Protein AF-A0A1V5R1G6-F1 (afdb_monomer_lite)

Foldseek 3Di:
DDDPDDVVCVLVVVLVVLPPPDVVLLVQLLDLPRDLVSLVVVLVNLQVLLVVVVCVLPPVDDLVSLVVNLVVLVVLLVVLVVCVV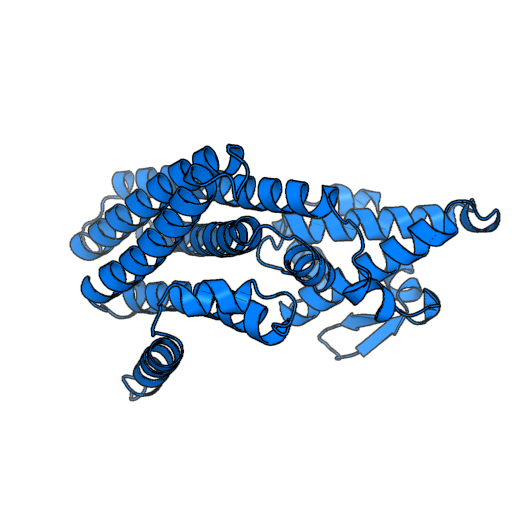VVNDDPVVPVLSVLLVVLSVLLSVLSVCCSVCVVPDDLVNLVVSLVVLVVSLVSLLVLLVVLLVVLCVVPVFFPVRLVVQDQDLQPQWAFAVVVTDTDGVLVVCVVDDLVVLLPDDLVRNQVVCVVVRQNDLVSLLSLLQSLSSNLVNCVVCVPPPVCPDPSNVRSNSSSVSSNVSSCNNPVVRDHPSSSSSQSVDNRSSSSSSNSSSSSSSSSSVVSSVSSVVSVPD

pLDDT: mean 72.13, std 18.94, range [22.77, 96.19]

Sequence (313 aa):
MKANCFVILIAVSMGGLVLNGDNTQYEEIANPKTTPNNVYQVLEGLKIRAFAVDSFLKNKIAPKELDIWTSFISNANKYVTEMIKSGKAPQNYLQMITQLDTILNFIKQTTTTLFNEKENMSSDTADSLIVQAQKYLIEARTINQTTLKTINSQNPYPESWTKQVPESFETITIKLDSPPVQKPYAEFFETLNVNEIKSLKPQEFRTFLTNKNITNKYTITHLLNSLEQLNYRFDQVKDNLWFKTPHFQNQFKLAQTLIEKIKESYPEALSQLQLAQFLATTDKVSIIMFGESSTYADVLAKIIRDLWSIIGI

Radius of gyration: 21.39 Å; chains: 1; bounding box: 60×48×54 Å

Structure (mmCIF, N/CA/C/O backbone):
data_AF-A0A1V5R1G6-F1
#
_entry.id   AF-A0A1V5R1G6-F1
#
loop_
_atom_site.group_PDB
_atom_site.id
_atom_site.type_symbol
_atom_site.label_atom_id
_atom_site.label_alt_id
_atom_site.label_comp_id
_atom_site.label_asym_id
_atom_site.label_entity_id
_atom_site.label_seq_id
_atom_site.pdbx_PDB_ins_code
_atom_site.Cartn_x
_atom_site.Cartn_y
_atom_site.Cartn_z
_atom_site.occupancy
_atom_site.B_iso_or_equiv
_atom_site.auth_seq_id
_atom_site.auth_comp_id
_atom_site.auth_asym_id
_atom_site.auth_atom_id
_atom_site.pdbx_PDB_model_num
ATOM 1 N N . MET A 1 1 ? -33.862 17.375 5.863 1.00 25.98 1 MET A N 1
ATOM 2 C CA . MET A 1 1 ? -32.848 16.898 4.897 1.00 25.98 1 MET A CA 1
ATOM 3 C C . MET A 1 1 ? -32.969 15.387 4.763 1.00 25.98 1 MET A C 1
ATOM 5 O O . MET A 1 1 ? -32.815 14.686 5.752 1.00 25.98 1 MET A O 1
ATOM 9 N N . LYS A 1 2 ? -33.358 14.905 3.577 1.00 25.28 2 LYS A N 1
ATOM 10 C CA . LYS A 1 2 ? -33.580 13.487 3.260 1.00 25.28 2 LYS A CA 1
ATOM 11 C C . LYS A 1 2 ? -32.355 12.946 2.517 1.00 25.28 2 LYS A C 1
ATOM 13 O O . LYS A 1 2 ? -32.198 13.241 1.340 1.00 25.28 2 LYS A O 1
ATOM 18 N N . ALA A 1 3 ? -31.523 12.170 3.205 1.00 27.25 3 ALA A N 1
ATOM 19 C CA . ALA A 1 3 ? -30.488 11.319 2.610 1.00 27.25 3 ALA A CA 1
ATOM 20 C C . ALA A 1 3 ? -30.104 10.186 3.587 1.00 27.25 3 ALA A C 1
ATOM 22 O O . ALA A 1 3 ? -28.942 10.044 3.919 1.00 27.25 3 ALA A O 1
ATOM 23 N N . ASN A 1 4 ? -31.072 9.430 4.131 1.00 28.56 4 ASN A N 1
ATOM 24 C CA . ASN A 1 4 ? -30.834 8.692 5.390 1.00 28.56 4 ASN A CA 1
ATOM 25 C C . ASN A 1 4 ? -31.229 7.206 5.446 1.00 28.56 4 ASN A C 1
ATOM 27 O O . ASN A 1 4 ? -31.348 6.668 6.534 1.00 28.56 4 ASN A O 1
ATOM 31 N N . CYS A 1 5 ? -31.383 6.492 4.332 1.00 26.78 5 CYS A N 1
ATOM 32 C CA . CYS A 1 5 ? -31.525 5.023 4.416 1.00 26.78 5 CYS A CA 1
ATOM 33 C C . CYS A 1 5 ? -31.025 4.303 3.164 1.00 26.78 5 CYS A C 1
ATOM 35 O O . CYS A 1 5 ? -30.408 3.255 3.271 1.00 26.78 5 CYS A O 1
ATOM 37 N N . PHE A 1 6 ? -31.210 4.887 1.979 1.00 22.77 6 PHE A N 1
ATOM 38 C CA . PHE A 1 6 ? -31.015 4.174 0.713 1.00 22.77 6 PHE A CA 1
ATOM 39 C C . PHE A 1 6 ? -29.542 3.862 0.367 1.00 22.77 6 PHE A C 1
ATOM 41 O O . PHE A 1 6 ? -29.250 2.777 -0.116 1.00 22.77 6 PHE A O 1
ATOM 48 N N . VAL A 1 7 ? -28.591 4.757 0.670 1.00 26.59 7 VAL A N 1
ATOM 49 C CA . VAL A 1 7 ? -27.152 4.541 0.384 1.00 26.59 7 VAL A CA 1
ATOM 50 C C . VAL A 1 7 ? -26.497 3.598 1.405 1.00 26.59 7 VAL A C 1
ATOM 52 O O . VAL A 1 7 ? -25.661 2.778 1.035 1.00 26.59 7 VAL A O 1
ATOM 55 N N . ILE A 1 8 ? -26.933 3.646 2.669 1.00 27.16 8 ILE A N 1
ATOM 56 C CA . ILE A 1 8 ? -26.496 2.718 3.727 1.00 27.16 8 ILE A CA 1
ATOM 57 C C . ILE A 1 8 ? -27.080 1.325 3.469 1.00 27.16 8 ILE A C 1
ATOM 59 O O . ILE A 1 8 ? -26.352 0.344 3.543 1.00 27.16 8 ILE A O 1
ATOM 63 N N . LEU A 1 9 ? -28.352 1.231 3.064 1.00 24.83 9 LEU A N 1
ATOM 64 C CA . LEU A 1 9 ? -28.955 -0.032 2.643 1.00 24.83 9 LEU A CA 1
ATOM 65 C C . LEU A 1 9 ? -28.290 -0.593 1.385 1.00 24.83 9 LEU A C 1
ATOM 67 O O . LEU A 1 9 ? -28.102 -1.794 1.348 1.00 24.83 9 LEU A O 1
ATOM 71 N N . ILE A 1 10 ? -27.849 0.204 0.405 1.00 26.64 10 ILE A N 1
ATOM 72 C CA . ILE A 1 10 ? -27.092 -0.312 -0.755 1.00 26.64 10 ILE A CA 1
ATOM 73 C C . ILE A 1 10 ? -25.673 -0.751 -0.364 1.00 26.64 10 ILE A C 1
ATOM 75 O O . ILE A 1 10 ? -25.234 -1.795 -0.827 1.00 26.64 10 ILE A O 1
ATOM 79 N N . ALA A 1 11 ? -24.968 -0.048 0.528 1.00 27.91 11 ALA A N 1
ATOM 80 C CA . ALA A 1 11 ? -23.647 -0.471 1.011 1.00 27.91 11 ALA A CA 1
ATOM 81 C C . ALA A 1 11 ? -23.714 -1.723 1.913 1.00 27.91 11 ALA A C 1
ATOM 83 O O . ALA A 1 11 ? -22.859 -2.600 1.812 1.00 27.91 11 ALA A O 1
ATOM 84 N N . VAL A 1 12 ? -24.762 -1.852 2.736 1.00 30.16 12 VAL A N 1
ATOM 85 C CA . VAL A 1 12 ? -25.055 -3.043 3.555 1.00 30.16 12 VAL A CA 1
ATOM 86 C C . VAL A 1 12 ? -25.636 -4.179 2.708 1.00 30.16 12 VAL A C 1
ATOM 88 O O . VAL A 1 12 ? -25.365 -5.332 3.010 1.00 30.16 12 VAL A O 1
ATOM 91 N N . SER A 1 13 ? -26.357 -3.894 1.618 1.00 26.09 13 SER A N 1
ATOM 92 C CA . SER A 1 13 ? -26.894 -4.912 0.696 1.00 26.09 13 SER A CA 1
ATOM 93 C C . SER A 1 13 ? -25.873 -5.365 -0.346 1.00 26.09 13 SER A C 1
ATOM 95 O O . SER A 1 13 ? -25.903 -6.524 -0.719 1.00 26.09 13 SER A O 1
ATOM 97 N N . MET A 1 14 ? -24.940 -4.515 -0.793 1.00 29.08 14 MET A N 1
ATOM 98 C CA . MET A 1 14 ? -23.796 -4.914 -1.630 1.00 29.08 14 MET A CA 1
ATOM 99 C C . MET A 1 14 ? -22.683 -5.537 -0.793 1.00 29.08 14 MET A C 1
ATOM 101 O O . MET A 1 14 ? -22.062 -6.493 -1.238 1.00 29.08 14 MET A O 1
ATOM 105 N N . GLY A 1 15 ? -22.495 -5.072 0.447 1.00 31.95 15 GLY A N 1
ATOM 106 C CA . GLY A 1 15 ? -21.809 -5.836 1.480 1.00 31.95 15 GLY A CA 1
ATOM 107 C C . GLY A 1 15 ? -22.476 -7.202 1.614 1.00 31.95 15 GLY A C 1
ATOM 108 O O . GLY A 1 15 ? -21.834 -8.195 1.339 1.00 31.95 15 GLY A O 1
ATOM 109 N N . GLY A 1 16 ? -23.781 -7.248 1.892 1.00 28.66 16 GLY A N 1
ATOM 110 C CA . GLY A 1 16 ? -24.624 -8.444 2.034 1.00 28.66 16 GLY A CA 1
ATOM 111 C C . GLY A 1 16 ? -24.606 -9.416 0.846 1.00 28.66 16 GLY A C 1
ATOM 112 O O . GLY A 1 16 ? -24.558 -10.620 1.047 1.00 28.66 16 GLY A O 1
ATOM 113 N N . LEU A 1 17 ? -24.585 -8.911 -0.390 1.00 30.83 17 LEU A N 1
ATOM 114 C CA . LEU A 1 17 ? -24.528 -9.703 -1.628 1.00 30.83 17 LEU A CA 1
ATOM 115 C C . LEU A 1 17 ? -23.122 -10.238 -1.931 1.00 30.83 17 LEU A C 1
ATOM 117 O O . LEU A 1 17 ? -22.992 -11.239 -2.628 1.00 30.83 17 LEU A O 1
ATOM 121 N N . VAL A 1 18 ? -22.080 -9.611 -1.378 1.00 38.41 18 VAL A N 1
ATOM 122 C CA . VAL A 1 18 ? -20.707 -10.145 -1.350 1.00 38.41 18 VAL A CA 1
ATOM 123 C C . VAL A 1 18 ? -20.486 -11.005 -0.090 1.00 38.41 18 VAL A C 1
ATOM 125 O O . VAL A 1 18 ? -19.499 -11.720 0.002 1.00 38.41 18 VAL A O 1
ATOM 128 N N . LEU A 1 19 ? -21.422 -10.999 0.866 1.00 39.47 19 LEU A N 1
ATOM 129 C CA . LEU A 1 19 ? -21.363 -11.674 2.162 1.00 39.47 19 LEU A CA 1
ATOM 130 C C . LEU A 1 19 ? -22.224 -12.947 2.178 1.00 39.47 19 LEU A C 1
ATOM 132 O O . LEU A 1 19 ? -23.270 -13.014 2.814 1.00 39.47 19 LEU A O 1
ATOM 136 N N . ASN A 1 20 ? -21.697 -14.005 1.575 1.00 37.66 20 ASN A N 1
ATOM 137 C CA . ASN A 1 20 ? -21.677 -15.296 2.255 1.00 37.66 20 ASN A CA 1
ATOM 138 C C . ASN A 1 20 ? -20.197 -15.628 2.428 1.00 37.66 20 ASN A C 1
ATOM 140 O O . ASN A 1 20 ? -19.581 -16.230 1.553 1.00 37.66 20 ASN A O 1
ATOM 144 N N . GLY A 1 21 ? -19.620 -15.123 3.524 1.00 42.03 21 GLY A N 1
ATOM 145 C CA . GLY A 1 21 ? -18.223 -15.323 3.909 1.00 42.03 21 GLY A CA 1
ATOM 146 C C . GLY A 1 21 ? -17.970 -16.759 4.353 1.00 42.03 21 GLY A C 1
ATOM 147 O O . GLY A 1 21 ? -17.645 -17.005 5.510 1.00 42.03 21 GLY A O 1
ATOM 148 N N . ASP A 1 22 ? -18.176 -17.692 3.436 1.00 44.38 22 ASP A N 1
ATOM 149 C CA . ASP A 1 22 ? -17.729 -19.066 3.555 1.00 44.38 22 ASP A CA 1
ATOM 150 C C . ASP A 1 22 ? -16.264 -19.138 3.096 1.00 44.38 22 ASP A C 1
ATOM 152 O O . ASP A 1 22 ? -15.811 -18.310 2.293 1.00 44.38 22 ASP A O 1
ATOM 156 N N . ASN A 1 23 ? -15.510 -20.134 3.572 1.00 44.06 23 ASN A N 1
ATOM 157 C CA . ASN A 1 23 ? -14.112 -20.371 3.164 1.00 44.06 23 ASN A CA 1
ATOM 158 C C . ASN A 1 23 ? -13.932 -20.348 1.631 1.00 44.06 23 ASN A C 1
ATOM 160 O O . ASN A 1 23 ? -12.872 -19.978 1.131 1.00 44.06 23 ASN A O 1
ATOM 164 N N . THR A 1 24 ? -14.998 -20.655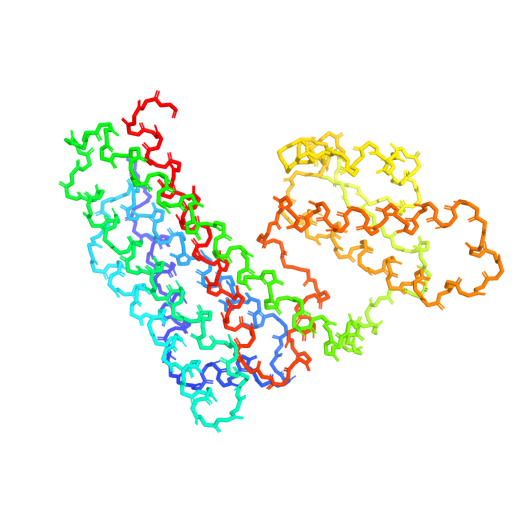 0.891 1.00 47.38 24 THR A N 1
ATOM 165 C CA . THR A 1 24 ? -15.105 -20.660 -0.568 1.00 47.38 24 THR A CA 1
ATOM 166 C C . THR A 1 24 ? -14.766 -19.317 -1.228 1.00 47.38 24 THR A C 1
ATOM 168 O O . THR A 1 24 ? -14.138 -19.317 -2.280 1.00 47.38 24 THR A O 1
ATOM 171 N N . GLN A 1 25 ? -15.097 -18.168 -0.627 1.00 46.88 25 GLN A N 1
ATOM 172 C CA . GLN A 1 25 ? -14.768 -16.854 -1.210 1.00 46.88 25 GLN A CA 1
ATOM 173 C C . GLN A 1 25 ? -13.287 -16.491 -1.027 1.00 46.88 25 GLN A C 1
ATOM 175 O O . GLN A 1 25 ? -12.653 -15.968 -1.944 1.00 46.88 25 GLN A O 1
ATOM 180 N N . TYR A 1 26 ? -12.701 -16.821 0.129 1.00 48.44 26 TYR A N 1
ATOM 181 C CA . TYR A 1 26 ? -11.252 -16.715 0.353 1.00 48.44 26 TYR A CA 1
ATOM 182 C C . TYR A 1 26 ? -10.481 -17.692 -0.539 1.00 48.44 26 TYR A C 1
ATOM 184 O O . TYR A 1 26 ? -9.405 -17.381 -1.056 1.00 48.44 26 TYR A O 1
ATOM 192 N N . GLU A 1 27 ? -11.054 -18.871 -0.771 1.00 48.75 27 GLU A N 1
ATOM 193 C CA . GLU A 1 27 ? -10.535 -19.844 -1.718 1.00 48.75 27 GLU A CA 1
ATOM 194 C C . GLU A 1 27 ? -10.598 -19.352 -3.166 1.00 48.75 27 GLU A C 1
ATOM 196 O O . GLU A 1 27 ? -9.633 -19.592 -3.896 1.00 48.75 27 GLU A O 1
ATOM 201 N N . GLU A 1 28 ? -11.663 -18.638 -3.543 1.00 51.06 28 GLU A N 1
ATOM 202 C CA . GLU A 1 28 ? -11.868 -18.024 -4.855 1.00 51.06 28 GLU A CA 1
ATOM 203 C C . GLU A 1 28 ? -10.906 -16.852 -5.083 1.00 51.06 28 GLU A C 1
ATOM 205 O O . GLU A 1 28 ? -10.197 -16.864 -6.077 1.00 51.06 28 GLU A O 1
ATOM 210 N N . ILE A 1 29 ? -10.741 -15.906 -4.155 1.00 43.25 29 ILE A N 1
ATOM 211 C CA . ILE A 1 29 ? -9.761 -14.793 -4.264 1.00 43.25 29 ILE A CA 1
ATOM 212 C C . ILE A 1 29 ? -8.340 -15.295 -4.517 1.00 43.25 29 ILE A C 1
ATOM 214 O O . ILE A 1 29 ? -7.566 -14.685 -5.249 1.00 43.25 29 ILE A O 1
ATOM 218 N N . ALA A 1 30 ? -8.009 -16.423 -3.908 1.00 41.84 30 ALA A N 1
ATOM 219 C CA . ALA A 1 30 ? -6.694 -17.018 -3.982 1.00 41.84 30 ALA A CA 1
ATOM 220 C C . ALA A 1 30 ? -6.595 -18.167 -4.997 1.00 41.84 30 ALA A C 1
ATOM 222 O O . ALA A 1 30 ? -5.652 -18.962 -4.963 1.00 41.84 30 ALA A O 1
ATOM 223 N N . ASN A 1 31 ? -7.586 -18.293 -5.878 1.00 48.34 31 ASN A N 1
ATOM 224 C CA . ASN A 1 31 ? -7.478 -19.100 -7.079 1.00 48.34 31 ASN A CA 1
ATOM 225 C C . ASN A 1 31 ? -6.645 -18.309 -8.109 1.00 48.34 31 ASN A C 1
ATOM 227 O O . ASN A 1 31 ? -7.017 -17.182 -8.431 1.00 48.34 31 ASN A O 1
ATOM 231 N N . PRO A 1 32 ? -5.572 -18.879 -8.691 1.00 42.97 32 PRO A N 1
ATOM 232 C CA . PRO A 1 32 ? -4.765 -18.207 -9.718 1.00 42.97 32 PRO A CA 1
ATOM 233 C C . PRO A 1 32 ? -5.560 -17.772 -10.961 1.00 42.97 32 PRO A C 1
ATOM 235 O O . PRO A 1 32 ? -5.089 -16.959 -11.751 1.00 42.97 32 PRO A O 1
ATOM 238 N N . LYS A 1 33 ? -6.756 -18.342 -11.164 1.00 43.34 33 LYS A N 1
ATOM 239 C CA . LYS A 1 33 ? -7.682 -17.987 -12.249 1.00 43.34 33 LYS A CA 1
ATOM 240 C C . LYS A 1 33 ? -8.594 -16.807 -11.908 1.00 43.34 33 LYS A C 1
ATOM 242 O O . LYS A 1 33 ? -9.317 -16.338 -12.786 1.00 43.34 33 LYS A O 1
ATOM 247 N N . THR A 1 34 ? -8.595 -16.344 -10.662 1.00 46.78 34 THR A N 1
ATOM 248 C CA . THR A 1 34 ? -9.440 -15.233 -10.235 1.00 46.78 34 THR A CA 1
ATOM 249 C C . THR A 1 34 ? -8.900 -13.929 -10.766 1.00 46.78 34 THR A C 1
ATOM 251 O O . THR A 1 34 ? -7.705 -13.641 -10.715 1.00 46.78 34 THR A O 1
ATOM 254 N N . THR A 1 35 ? -9.805 -13.141 -11.338 1.00 46.97 35 THR A N 1
ATOM 255 C CA . THR A 1 35 ? -9.403 -11.922 -12.023 1.00 46.97 35 THR A CA 1
ATOM 256 C C . THR A 1 35 ? -8.846 -10.907 -11.017 1.00 46.97 35 THR A C 1
ATOM 258 O O . THR A 1 35 ? -9.370 -10.792 -9.903 1.00 46.97 35 THR A O 1
ATOM 261 N N . PRO A 1 36 ? -7.841 -10.104 -11.407 1.00 44.25 36 PRO A N 1
ATOM 262 C CA . PRO A 1 36 ? -7.338 -9.008 -10.579 1.00 44.25 36 PRO A CA 1
ATOM 263 C C . PRO A 1 36 ? -8.443 -8.060 -10.090 1.00 44.25 36 PRO A C 1
ATOM 265 O O . PRO A 1 36 ? -8.353 -7.513 -8.994 1.00 44.25 36 PRO A O 1
ATOM 268 N N . ASN A 1 37 ? -9.515 -7.906 -10.875 1.00 43.94 37 ASN A N 1
ATOM 269 C CA . ASN A 1 37 ? -10.675 -7.098 -10.519 1.00 43.94 37 ASN A CA 1
ATOM 270 C C . ASN A 1 37 ? -11.455 -7.672 -9.322 1.00 43.94 37 ASN A C 1
ATOM 272 O O . ASN A 1 37 ? -11.842 -6.911 -8.445 1.00 43.94 37 ASN A O 1
ATOM 276 N N . ASN A 1 38 ? -11.629 -8.994 -9.229 1.00 50.19 38 ASN A N 1
ATOM 277 C CA . ASN A 1 38 ? -12.306 -9.625 -8.088 1.00 50.19 38 ASN A CA 1
ATOM 278 C C . ASN A 1 38 ? -11.466 -9.516 -6.804 1.00 50.19 38 ASN A C 1
ATOM 280 O O . ASN A 1 38 ? -12.003 -9.233 -5.736 1.00 50.19 38 ASN A O 1
ATOM 284 N N . VAL A 1 39 ? -10.140 -9.660 -6.905 1.00 47.88 39 VAL A N 1
ATOM 285 C CA . VAL A 1 39 ? -9.226 -9.451 -5.766 1.00 47.88 39 VAL A CA 1
ATOM 286 C C . VAL A 1 39 ? -9.245 -7.990 -5.310 1.00 47.88 39 VAL A C 1
ATOM 288 O O . VAL A 1 39 ? -9.366 -7.712 -4.117 1.00 47.88 39 VAL A O 1
ATOM 291 N N . TYR A 1 40 ? -9.216 -7.045 -6.254 1.00 48.00 40 TYR A N 1
ATOM 292 C CA . TYR A 1 40 ? -9.349 -5.618 -5.965 1.00 48.00 40 TYR A CA 1
ATOM 293 C C . TYR A 1 40 ? -10.701 -5.273 -5.326 1.00 48.00 40 TYR A C 1
ATOM 295 O O . TYR A 1 40 ? -10.736 -4.524 -4.358 1.00 48.00 40 TYR A O 1
ATOM 303 N N . GLN A 1 41 ? -11.808 -5.848 -5.805 1.00 47.59 41 GLN A N 1
ATOM 304 C CA . GLN A 1 41 ? -13.143 -5.640 -5.235 1.00 47.59 41 GLN A CA 1
ATOM 305 C C . GLN A 1 41 ? -13.259 -6.143 -3.796 1.00 47.59 41 GLN A C 1
ATOM 307 O O . GLN A 1 41 ? -13.960 -5.523 -2.999 1.00 47.59 41 GLN A O 1
ATOM 312 N N . VAL A 1 42 ? -12.552 -7.212 -3.427 1.00 49.94 42 VAL A N 1
ATOM 313 C CA . VAL A 1 42 ? -12.520 -7.675 -2.034 1.00 49.94 42 VAL A CA 1
ATOM 314 C C . VAL A 1 42 ? -11.655 -6.761 -1.167 1.00 49.94 42 VAL A C 1
ATOM 316 O O . VAL A 1 42 ? -12.090 -6.375 -0.083 1.00 49.94 42 VAL A O 1
ATOM 319 N N . LEU A 1 43 ? -10.486 -6.335 -1.655 1.00 50.19 43 LEU A N 1
ATOM 320 C CA . LEU A 1 43 ? -9.643 -5.357 -0.955 1.00 50.19 43 LEU A CA 1
ATOM 321 C C . LEU A 1 43 ? -10.359 -4.007 -0.770 1.00 50.19 43 LEU A C 1
ATOM 323 O O . LEU A 1 43 ? -10.306 -3.418 0.307 1.00 50.19 43 LEU A O 1
ATOM 327 N N . GLU A 1 44 ? -11.075 -3.524 -1.785 1.00 48.09 44 GLU A N 1
ATOM 328 C CA . GLU A 1 44 ? -11.917 -2.328 -1.683 1.00 48.09 44 GLU A CA 1
ATOM 329 C C . GLU A 1 44 ? -13.161 -2.582 -0.825 1.00 48.09 44 GLU A C 1
ATOM 331 O O . GLU A 1 44 ? -13.559 -1.703 -0.070 1.00 48.09 44 GLU A O 1
ATOM 336 N N . GLY A 1 45 ? -13.736 -3.786 -0.836 1.00 46.69 45 GLY A N 1
ATOM 337 C CA . GLY A 1 45 ? -14.807 -4.188 0.076 1.00 46.69 45 GLY A CA 1
ATOM 338 C C . GLY A 1 45 ? -14.390 -4.113 1.548 1.00 46.69 45 GLY A C 1
ATOM 339 O O . GLY A 1 45 ? -15.183 -3.680 2.382 1.00 46.69 45 GLY A O 1
ATOM 340 N N . LEU A 1 46 ? -13.139 -4.454 1.874 1.00 48.22 46 LEU A N 1
ATOM 341 C CA . LEU A 1 46 ? -12.561 -4.263 3.211 1.00 48.22 46 LEU A CA 1
ATOM 342 C C . LEU A 1 46 ? -12.403 -2.768 3.557 1.00 48.22 46 LEU A C 1
ATOM 344 O O . LEU A 1 46 ? -12.760 -2.355 4.662 1.00 48.22 46 LEU A O 1
ATOM 348 N N . LYS A 1 47 ? -11.999 -1.926 2.595 1.00 47.47 47 LYS A N 1
ATOM 349 C CA . LYS A 1 47 ? -11.906 -0.459 2.768 1.00 47.47 47 LYS A CA 1
ATOM 350 C C . LYS A 1 47 ? -13.271 0.236 2.887 1.00 47.47 47 LYS A C 1
ATOM 352 O O . LYS A 1 47 ? -13.440 1.121 3.721 1.00 47.47 47 LYS A O 1
ATOM 357 N N . ILE A 1 48 ? -14.284 -0.190 2.127 1.00 38.19 48 ILE A N 1
ATOM 358 C CA . ILE A 1 48 ? -15.682 0.275 2.242 1.00 38.19 48 ILE A CA 1
ATOM 359 C C . ILE A 1 48 ? -16.245 -0.043 3.640 1.00 38.19 48 ILE A C 1
ATOM 361 O O . ILE A 1 48 ? -17.119 0.656 4.147 1.00 38.19 48 ILE A O 1
ATOM 365 N N . ARG A 1 49 ? -15.713 -1.049 4.335 1.00 48.44 49 ARG A N 1
ATOM 366 C CA . ARG A 1 49 ? -16.107 -1.355 5.717 1.00 48.44 49 ARG A CA 1
ATOM 367 C C . ARG A 1 49 ? -15.415 -0.451 6.745 1.00 48.44 49 ARG A C 1
ATOM 369 O O . ARG A 1 49 ? -16.042 -0.121 7.746 1.00 48.44 49 ARG A O 1
ATOM 376 N N . ALA A 1 50 ? -14.217 0.074 6.466 1.00 43.25 50 ALA A N 1
ATOM 377 C CA . ALA A 1 50 ? -13.666 1.210 7.222 1.00 43.25 50 ALA A CA 1
ATOM 378 C C . ALA A 1 50 ? -14.547 2.473 7.081 1.00 43.25 50 ALA A C 1
ATOM 380 O O . ALA A 1 50 ? -14.642 3.283 8.001 1.00 43.25 50 ALA A O 1
ATOM 381 N N . PHE A 1 51 ? -15.284 2.607 5.972 1.00 40.59 51 PHE A N 1
ATOM 382 C CA . PHE A 1 51 ? -16.329 3.624 5.808 1.00 40.59 51 PHE A CA 1
ATOM 383 C C . PHE A 1 51 ? -17.615 3.323 6.618 1.00 40.59 51 PHE A C 1
ATOM 385 O O . PHE A 1 51 ? -18.318 4.246 7.020 1.00 40.59 51 PHE A O 1
ATOM 392 N N . ALA A 1 52 ? -17.911 2.071 6.986 1.00 40.78 52 ALA A N 1
ATOM 393 C CA . ALA A 1 52 ? -18.981 1.789 7.956 1.00 40.78 52 ALA A CA 1
ATOM 394 C C . ALA A 1 52 ? -18.646 2.354 9.355 1.00 40.78 52 ALA A C 1
ATOM 396 O O . ALA A 1 52 ? -19.530 2.876 10.036 1.00 40.78 52 ALA A O 1
ATOM 397 N N . VAL A 1 53 ? -17.360 2.381 9.728 1.00 43.19 53 VAL A N 1
ATOM 398 C CA . VAL A 1 53 ? -16.868 3.096 10.923 1.00 43.19 53 VAL A CA 1
ATOM 399 C C . VAL A 1 53 ? -17.061 4.623 10.787 1.00 43.19 53 VAL A C 1
ATOM 401 O O . VAL A 1 53 ? -17.374 5.287 11.773 1.00 43.19 53 VAL A O 1
ATOM 404 N N . ASP A 1 54 ? -16.990 5.196 9.571 1.00 40.97 54 ASP A N 1
ATOM 405 C CA . ASP A 1 54 ? -17.372 6.603 9.295 1.00 40.97 54 ASP A CA 1
ATOM 406 C C . ASP A 1 54 ? -18.845 6.878 9.619 1.00 40.97 54 ASP A C 1
ATOM 408 O O . ASP A 1 54 ? -19.169 7.930 10.169 1.00 40.97 54 ASP A O 1
ATOM 412 N N . SER A 1 55 ? -19.731 5.916 9.356 1.00 40.53 55 SER A N 1
ATOM 413 C CA . SER A 1 55 ? -21.148 6.039 9.708 1.00 40.53 55 SER A CA 1
ATOM 414 C C . SER A 1 55 ? -21.409 5.817 11.205 1.00 40.53 55 SER A C 1
ATOM 416 O O . SER A 1 55 ? -22.292 6.461 11.765 1.00 40.53 55 SER A O 1
ATOM 418 N N . PHE A 1 56 ? -20.612 4.986 11.882 1.00 46.50 56 PHE A N 1
ATOM 419 C CA . PHE A 1 56 ? -20.664 4.820 13.339 1.00 46.50 56 PHE A CA 1
ATOM 420 C C . PHE A 1 56 ? -20.316 6.129 14.070 1.00 46.50 56 PHE A C 1
ATOM 422 O O . PHE A 1 56 ? -21.097 6.608 14.894 1.00 46.50 56 PHE A O 1
ATOM 429 N N . LEU A 1 57 ? -19.195 6.760 13.698 1.00 46.28 57 LEU A N 1
ATOM 430 C CA . LEU A 1 57 ? -18.667 7.949 14.379 1.00 46.28 57 LEU A CA 1
ATOM 431 C C . LEU A 1 57 ? -19.422 9.243 14.018 1.00 46.28 57 LEU A C 1
ATOM 433 O O . LEU A 1 57 ? -19.601 10.102 14.880 1.00 46.28 57 LEU A O 1
ATOM 437 N N . LYS A 1 58 ? -19.943 9.379 12.787 1.00 45.56 58 LYS A N 1
ATOM 438 C CA . LYS A 1 58 ? -20.747 10.554 12.391 1.00 45.56 58 LYS A CA 1
ATOM 439 C C . LYS A 1 58 ? -22.247 10.429 12.672 1.00 45.56 58 LYS A C 1
ATOM 441 O O . LYS A 1 58 ? -22.877 11.445 12.954 1.00 45.56 58 LYS A O 1
ATOM 446 N N . ASN A 1 59 ? -22.840 9.232 12.585 1.00 43.88 59 ASN A N 1
ATOM 447 C CA . ASN A 1 59 ? -24.301 9.077 12.464 1.00 43.88 59 ASN A CA 1
ATOM 448 C C . ASN A 1 59 ? -24.988 8.258 13.573 1.00 43.88 59 ASN A C 1
ATOM 450 O O . ASN A 1 59 ? -26.149 7.896 13.397 1.00 43.88 59 ASN A O 1
ATOM 454 N N . LYS A 1 60 ? -24.349 8.006 14.727 1.00 48.19 60 LYS A N 1
ATOM 455 C CA . LYS A 1 60 ? -24.962 7.232 15.835 1.00 48.19 60 LYS A CA 1
ATOM 456 C C . LYS A 1 60 ? -25.441 5.834 15.395 1.00 48.19 60 LYS A C 1
ATOM 458 O O . LYS A 1 60 ? -26.497 5.376 15.830 1.00 48.19 60 LYS A O 1
ATOM 463 N N . ILE A 1 61 ? -24.707 5.173 14.502 1.00 45.56 61 ILE A N 1
ATOM 464 C CA . ILE A 1 61 ? -24.998 3.779 14.140 1.00 45.56 61 ILE A CA 1
ATOM 465 C C . ILE A 1 61 ? -24.464 2.863 15.251 1.00 45.56 61 ILE A C 1
ATOM 467 O O . ILE A 1 61 ? -23.482 3.194 15.904 1.00 45.56 61 ILE A O 1
ATOM 471 N N . ALA A 1 62 ? -25.194 1.791 15.550 1.00 53.28 62 ALA A N 1
ATOM 472 C CA . ALA A 1 62 ? -25.182 1.100 16.830 1.00 53.28 62 ALA A CA 1
ATOM 473 C C . ALA A 1 62 ? -23.949 0.187 17.035 1.00 53.28 62 ALA A C 1
ATOM 475 O O . ALA A 1 62 ? -23.278 -0.213 16.086 1.00 53.28 62 ALA A O 1
ATOM 476 N N . PRO A 1 63 ? -23.658 -0.221 18.284 1.00 56.00 63 PRO A N 1
ATOM 477 C CA . PRO A 1 63 ? -22.644 -1.236 18.610 1.00 56.00 63 PRO A CA 1
ATOM 478 C C . PRO A 1 63 ? -22.710 -2.531 17.774 1.00 56.00 63 PRO A C 1
ATOM 480 O O . PRO A 1 63 ? -21.700 -3.211 17.605 1.00 56.00 63 PRO A O 1
ATOM 483 N N . LYS A 1 64 ? -23.875 -2.850 17.191 1.00 57.53 64 LYS A N 1
ATOM 484 C CA . LYS A 1 64 ? -24.086 -4.036 16.349 1.00 57.53 64 LYS A CA 1
ATOM 485 C C . LYS A 1 64 ? -23.239 -4.026 15.074 1.00 57.53 64 LYS A C 1
ATOM 487 O O . LYS A 1 64 ? -22.732 -5.070 14.680 1.00 57.53 64 LYS A O 1
ATOM 492 N N . GLU A 1 65 ? -23.054 -2.881 14.429 1.00 54.06 65 GLU A N 1
ATOM 493 C CA . GLU A 1 65 ? -22.266 -2.766 13.200 1.00 54.06 65 GLU A CA 1
ATOM 494 C C . GLU A 1 65 ? -20.759 -2.926 13.464 1.00 54.06 65 GLU A C 1
ATOM 496 O O . GLU A 1 65 ? -20.045 -3.504 12.640 1.00 54.06 65 GLU A O 1
ATOM 501 N N . LEU A 1 66 ? -20.288 -2.492 14.640 1.00 62.75 66 LEU A N 1
ATOM 502 C CA . LEU A 1 66 ? -18.924 -2.738 15.113 1.00 62.75 66 LEU A CA 1
ATOM 503 C C . LEU A 1 66 ? -18.699 -4.228 15.407 1.00 62.75 66 LEU A C 1
ATOM 505 O O . LEU A 1 66 ? -17.672 -4.785 15.021 1.00 62.75 66 LEU A O 1
ATOM 509 N N . ASP A 1 67 ? -19.661 -4.901 16.039 1.00 65.88 67 ASP A N 1
ATOM 510 C CA . ASP A 1 67 ? -19.583 -6.346 16.282 1.00 65.88 67 ASP A CA 1
ATOM 511 C C . ASP A 1 67 ? -19.570 -7.149 14.972 1.00 65.88 67 ASP A C 1
ATOM 513 O O . ASP A 1 67 ? -18.776 -8.078 14.823 1.00 65.88 67 ASP A O 1
ATOM 517 N N . ILE A 1 68 ? -20.366 -6.746 13.978 1.00 62.06 68 ILE A N 1
ATOM 518 C CA . ILE A 1 68 ? -20.339 -7.351 12.641 1.00 62.06 68 ILE A CA 1
ATOM 519 C C . ILE A 1 68 ? -18.956 -7.163 12.000 1.00 62.06 68 ILE A C 1
ATOM 521 O O . ILE A 1 68 ? -18.345 -8.145 11.579 1.00 62.06 68 ILE A O 1
ATOM 525 N N . TRP A 1 69 ? -18.420 -5.939 11.967 1.00 65.88 69 TRP A N 1
ATOM 526 C CA . TRP A 1 69 ? -17.092 -5.665 11.401 1.00 65.88 69 TRP A CA 1
ATOM 527 C C . TRP A 1 69 ? -15.978 -6.458 12.099 1.00 65.88 69 TRP A C 1
ATOM 529 O O . TRP A 1 69 ? -15.198 -7.134 11.426 1.00 65.88 69 TRP A O 1
ATOM 539 N N . THR A 1 70 ? -15.940 -6.429 13.436 1.00 65.38 70 THR A N 1
ATOM 540 C CA . THR A 1 70 ? -14.930 -7.160 14.216 1.00 65.38 70 THR A CA 1
ATOM 541 C C . THR A 1 70 ? -15.025 -8.671 13.991 1.00 65.38 70 THR A C 1
ATOM 543 O O . THR A 1 70 ? -13.992 -9.309 13.827 1.00 65.38 70 THR A O 1
ATOM 546 N N . SER A 1 71 ? -16.232 -9.243 13.875 1.00 63.75 71 SER A N 1
ATOM 547 C CA . SER A 1 71 ? -16.411 -10.682 13.623 1.00 63.75 71 SER A CA 1
ATOM 548 C C . SER A 1 71 ? -15.833 -11.147 12.280 1.00 63.75 71 SER A C 1
ATOM 550 O O . SER A 1 71 ? -15.223 -12.213 12.207 1.00 63.75 71 SER A O 1
ATOM 552 N N . PHE A 1 72 ? -15.954 -10.339 11.221 1.00 59.00 72 PHE A N 1
ATOM 553 C CA . PHE A 1 72 ? -15.389 -10.676 9.911 1.00 59.00 72 PHE A CA 1
ATOM 554 C C . PHE A 1 72 ? -13.867 -10.678 9.918 1.00 59.00 72 PHE A C 1
ATOM 556 O O . PHE A 1 72 ? -13.246 -11.557 9.326 1.00 59.00 72 PHE A O 1
ATOM 563 N N . ILE A 1 73 ? -13.276 -9.711 10.607 1.00 63.22 73 ILE A N 1
ATOM 564 C CA . ILE A 1 73 ? -11.828 -9.624 10.755 1.00 63.22 73 ILE A CA 1
ATOM 565 C C . ILE A 1 73 ? -11.311 -10.767 11.632 1.00 63.22 73 ILE A C 1
ATOM 567 O O . ILE A 1 73 ? -10.348 -11.437 11.277 1.00 63.22 73 ILE A O 1
ATOM 571 N N . SER A 1 74 ? -12.004 -11.087 12.728 1.00 67.50 74 SER A N 1
ATOM 572 C CA . SER A 1 74 ? -11.672 -12.261 13.539 1.00 67.50 74 SER A CA 1
ATOM 573 C C . SER A 1 74 ? -11.742 -13.569 12.737 1.00 67.50 74 SER A C 1
ATOM 575 O O . SER A 1 74 ? -10.918 -14.457 12.952 1.00 67.50 74 SER A O 1
ATOM 577 N N . ASN A 1 75 ? -12.672 -13.697 11.783 1.00 62.69 75 ASN A N 1
ATOM 578 C CA . ASN A 1 75 ? -12.739 -14.859 10.890 1.00 62.69 75 ASN A CA 1
ATOM 579 C C . ASN A 1 75 ? -11.541 -14.936 9.934 1.00 62.69 75 ASN A C 1
ATOM 581 O O . ASN A 1 75 ? -11.003 -16.022 9.726 1.00 62.69 75 ASN A O 1
ATOM 585 N N . ALA A 1 76 ? -11.093 -13.807 9.386 1.00 61.22 76 ALA A N 1
ATOM 586 C CA . ALA A 1 76 ? -9.907 -13.764 8.538 1.00 61.22 76 ALA A CA 1
ATOM 587 C C . ALA A 1 76 ? -8.618 -14.057 9.339 1.00 61.22 76 ALA A C 1
ATOM 589 O O . ALA A 1 76 ? -7.848 -14.929 8.932 1.00 61.22 76 ALA A O 1
ATOM 590 N N . ASN A 1 77 ? -8.453 -13.495 10.542 1.00 64.94 77 ASN A N 1
ATOM 591 C CA . ASN A 1 77 ? -7.368 -13.863 11.467 1.00 64.94 77 ASN A CA 1
ATOM 592 C C . ASN A 1 77 ? -7.377 -15.365 11.811 1.00 64.94 77 ASN A C 1
ATOM 594 O O . ASN A 1 77 ? -6.325 -16.020 11.844 1.00 64.94 77 ASN A O 1
ATOM 598 N N . LYS A 1 78 ? -8.566 -15.949 12.022 1.00 67.12 78 LYS A N 1
ATOM 599 C CA . LYS A 1 78 ? -8.736 -17.390 12.259 1.00 67.12 78 LYS A CA 1
ATOM 600 C C . LYS A 1 78 ? -8.313 -18.216 11.043 1.00 67.12 78 LYS A C 1
ATOM 602 O O . LYS A 1 78 ? -7.540 -19.158 11.208 1.00 67.12 78 LYS A O 1
ATOM 607 N N . TYR A 1 79 ? -8.752 -17.839 9.842 1.00 66.75 79 TYR A N 1
ATOM 608 C CA . TYR A 1 79 ? -8.355 -18.495 8.596 1.00 66.75 79 TYR A CA 1
ATOM 609 C C . TYR A 1 79 ? -6.832 -18.498 8.426 1.00 66.75 79 TYR A C 1
ATOM 611 O O . TYR A 1 79 ? -6.229 -19.548 8.197 1.00 66.75 79 TYR A O 1
ATOM 619 N N . VAL A 1 80 ? -6.183 -17.342 8.597 1.00 64.44 80 VAL A N 1
ATOM 620 C CA . VAL A 1 80 ? -4.726 -17.249 8.471 1.00 64.44 80 VAL A CA 1
ATOM 621 C C . VAL A 1 80 ? -4.033 -18.132 9.517 1.00 64.44 80 VAL A C 1
ATOM 623 O O . VAL A 1 80 ? -3.111 -18.880 9.188 1.00 64.44 80 VAL A O 1
ATOM 626 N N . THR A 1 81 ? -4.514 -18.121 10.762 1.00 68.06 81 THR A N 1
ATOM 627 C CA . THR A 1 81 ? -3.991 -18.978 11.836 1.00 68.06 81 THR A CA 1
ATOM 628 C C . THR A 1 81 ? -4.092 -20.468 11.485 1.00 68.06 81 THR A C 1
ATOM 630 O O . THR A 1 81 ? -3.162 -21.234 11.745 1.00 68.06 81 THR A O 1
ATOM 633 N N . GLU A 1 82 ? -5.197 -20.902 10.879 1.00 71.25 82 GLU A N 1
ATOM 634 C CA . GLU A 1 82 ? -5.394 -22.282 10.420 1.00 71.25 82 GLU A CA 1
ATOM 635 C C . GLU A 1 82 ? -4.469 -22.646 9.244 1.00 71.25 82 GLU A C 1
ATOM 637 O O . GLU A 1 82 ? -3.908 -23.748 9.210 1.00 71.25 82 GLU A O 1
ATOM 642 N N . MET A 1 83 ? -4.229 -21.718 8.313 1.00 62.16 83 MET A N 1
ATOM 643 C CA . MET A 1 83 ? -3.272 -21.918 7.217 1.00 62.16 83 MET A CA 1
ATOM 644 C C . MET A 1 83 ? -1.829 -22.054 7.722 1.00 62.16 83 MET A C 1
ATOM 646 O O . MET A 1 83 ? -1.082 -22.892 7.218 1.00 62.16 83 MET A O 1
ATOM 650 N N . ILE A 1 84 ? -1.447 -21.305 8.760 1.00 70.62 84 ILE A N 1
ATOM 651 C CA . ILE A 1 84 ? -0.134 -21.445 9.408 1.00 70.62 84 ILE A CA 1
ATOM 652 C C . ILE A 1 84 ? -0.024 -22.801 10.114 1.00 70.62 84 ILE A C 1
ATOM 654 O O . ILE A 1 84 ? 0.928 -23.543 9.884 1.00 70.62 84 ILE A O 1
ATOM 658 N N . LYS A 1 85 ? -1.025 -23.174 10.925 1.00 79.62 85 LYS A N 1
ATOM 659 C CA . LYS A 1 85 ? -1.045 -24.461 11.649 1.00 79.62 85 LYS A CA 1
ATOM 660 C C . LYS A 1 85 ? -0.974 -25.670 10.717 1.00 79.62 85 LYS A C 1
ATOM 662 O O . LYS A 1 85 ? -0.384 -26.683 11.077 1.00 79.62 85 LYS A O 1
ATOM 667 N N . SER A 1 86 ? -1.571 -25.567 9.531 1.00 79.56 86 SER A N 1
ATOM 668 C CA . SER A 1 86 ? -1.540 -26.619 8.509 1.00 79.56 86 SER A CA 1
ATOM 669 C C . SER A 1 86 ? -0.282 -26.599 7.627 1.00 79.56 86 SER A C 1
ATOM 671 O O . SER A 1 86 ? -0.199 -27.380 6.681 1.00 79.56 86 SER A O 1
ATOM 673 N N . GLY A 1 87 ? 0.694 -25.725 7.912 1.00 72.88 87 GLY A N 1
ATOM 674 C CA . GLY A 1 87 ? 1.951 -25.616 7.164 1.00 72.88 87 GLY A CA 1
ATOM 675 C C . GLY A 1 87 ? 1.805 -25.001 5.768 1.00 72.88 87 GLY A C 1
ATOM 676 O O . GLY A 1 87 ? 2.743 -25.045 4.977 1.00 72.88 87 GLY A O 1
ATOM 677 N N . LYS A 1 88 ? 0.636 -24.430 5.452 1.00 68.31 88 LYS A N 1
ATOM 678 C CA . LYS A 1 88 ? 0.327 -23.804 4.157 1.00 68.31 88 LYS A CA 1
ATOM 679 C C . LYS A 1 88 ? 0.698 -22.321 4.101 1.00 68.31 88 LYS A C 1
ATOM 681 O O . LYS A 1 88 ? 0.545 -21.702 3.051 1.00 68.31 88 LYS A O 1
ATOM 686 N N . ALA A 1 89 ? 1.170 -21.756 5.211 1.00 68.56 89 ALA A N 1
ATOM 687 C CA . ALA A 1 89 ? 1.667 -20.393 5.293 1.00 68.56 89 ALA A CA 1
ATOM 688 C C . ALA A 1 89 ? 2.887 -20.292 6.230 1.00 68.56 89 ALA A C 1
ATOM 690 O O . ALA A 1 89 ? 2.981 -21.051 7.199 1.00 68.56 89 ALA A O 1
ATOM 691 N N . PRO A 1 90 ? 3.813 -19.353 5.970 1.00 71.12 90 PRO A N 1
ATOM 692 C CA . PRO A 1 90 ? 4.971 -19.108 6.824 1.00 71.12 90 PRO A CA 1
ATOM 693 C C . PRO A 1 90 ? 4.629 -18.733 8.280 1.00 71.12 90 PRO A C 1
ATOM 695 O O . PRO A 1 90 ? 3.739 -17.923 8.544 1.00 71.12 90 PRO A O 1
ATOM 698 N N . GLN A 1 91 ? 5.401 -19.255 9.240 1.00 77.50 91 GLN A N 1
ATOM 699 C CA . GLN A 1 91 ? 5.195 -19.030 10.681 1.00 77.50 91 GLN A CA 1
ATOM 700 C C . GLN A 1 91 ? 5.319 -17.553 11.101 1.00 77.50 91 GLN A C 1
ATOM 702 O O . GLN A 1 91 ? 4.714 -17.138 12.090 1.00 77.50 91 GLN A O 1
ATOM 707 N N . ASN A 1 92 ? 6.077 -16.738 10.359 1.00 73.56 92 ASN A N 1
ATOM 708 C CA . ASN A 1 92 ? 6.231 -15.306 10.635 1.00 73.56 92 ASN A CA 1
ATOM 709 C C . ASN A 1 92 ? 4.911 -14.526 10.509 1.00 73.56 92 ASN A C 1
ATOM 711 O O . ASN A 1 92 ? 4.786 -13.470 11.127 1.00 73.56 92 ASN A O 1
ATOM 715 N N . TYR A 1 93 ? 3.903 -15.052 9.802 1.00 77.25 93 TYR A N 1
ATOM 716 C CA . TYR A 1 93 ? 2.572 -14.443 9.779 1.00 77.25 93 TYR A CA 1
ATOM 717 C C . TYR A 1 93 ? 1.828 -14.564 11.116 1.00 77.25 93 TYR A C 1
ATOM 719 O O . TYR A 1 93 ? 0.982 -13.725 11.405 1.00 77.25 93 TYR A O 1
ATOM 727 N N . LEU A 1 94 ? 2.174 -15.522 11.987 1.00 79.88 94 LEU A N 1
ATOM 728 C CA . LEU A 1 94 ? 1.491 -15.693 13.278 1.00 79.88 94 LEU A CA 1
ATOM 729 C C . LEU A 1 94 ? 1.721 -14.493 14.205 1.00 79.88 94 LEU A C 1
ATOM 731 O O . LEU A 1 94 ? 0.802 -14.025 14.878 1.00 79.88 94 LEU A O 1
ATOM 735 N N . GLN A 1 95 ? 2.953 -13.977 14.219 1.00 82.56 95 GLN A N 1
ATOM 736 C CA . GLN A 1 95 ? 3.304 -12.774 14.976 1.00 82.56 95 GLN A CA 1
ATOM 737 C C . GLN A 1 95 ? 2.548 -11.551 14.448 1.00 82.56 95 GLN A C 1
ATOM 739 O O . GLN A 1 95 ? 2.042 -10.755 15.235 1.00 82.56 95 GLN A O 1
ATOM 744 N N . MET A 1 96 ? 2.415 -11.438 13.122 1.00 83.62 96 MET A N 1
ATOM 745 C CA . MET A 1 96 ? 1.655 -10.356 12.501 1.00 83.62 96 MET A CA 1
ATOM 746 C C . MET A 1 96 ? 0.167 -10.433 12.868 1.00 83.62 96 MET A C 1
ATOM 748 O O . MET A 1 96 ? -0.389 -9.421 13.273 1.00 83.62 96 MET A O 1
ATOM 752 N N . ILE A 1 97 ? -0.461 -11.614 12.821 1.00 80.12 97 ILE A N 1
ATOM 753 C CA . ILE A 1 97 ? -1.873 -11.798 13.223 1.00 80.12 97 ILE A CA 1
ATOM 754 C C . ILE A 1 97 ? -2.084 -11.431 14.689 1.00 80.12 97 ILE A C 1
ATOM 756 O O . ILE A 1 97 ? -3.022 -10.715 15.011 1.00 80.12 97 ILE A O 1
ATOM 760 N N . THR A 1 98 ? -1.187 -11.862 15.578 1.00 85.88 98 THR A N 1
ATOM 761 C CA . THR A 1 98 ? -1.291 -11.567 17.019 1.00 85.88 98 THR A CA 1
ATOM 762 C C . THR A 1 98 ? -1.267 -10.055 17.270 1.00 85.88 98 THR A C 1
ATOM 764 O O . THR A 1 98 ? -2.010 -9.519 18.098 1.00 85.88 98 THR A O 1
ATOM 767 N N . GLN A 1 99 ? -0.429 -9.343 16.517 1.00 84.75 99 GLN A N 1
ATOM 768 C CA . GLN A 1 99 ? -0.361 -7.890 16.557 1.00 84.75 99 GLN A CA 1
ATOM 769 C C . GLN A 1 99 ? -1.635 -7.241 15.989 1.00 84.75 99 GLN A C 1
ATOM 771 O O . GLN A 1 99 ? -2.130 -6.272 16.564 1.00 84.75 99 GLN A O 1
ATOM 776 N N . LEU A 1 100 ? -2.204 -7.785 14.910 1.00 81.19 100 LEU A N 1
ATOM 777 C CA . LEU A 1 100 ? -3.475 -7.324 14.344 1.00 81.19 100 LEU A CA 1
ATOM 778 C C . LEU A 1 100 ? -4.660 -7.563 15.293 1.00 81.19 100 LEU A C 1
ATOM 780 O O . LEU A 1 100 ? -5.481 -6.666 15.449 1.00 81.19 100 LEU A O 1
ATOM 784 N N . ASP A 1 101 ? -4.720 -8.700 15.989 1.00 82.31 101 ASP A N 1
ATOM 785 C CA . ASP A 1 101 ? -5.724 -8.974 17.030 1.00 82.31 101 ASP A CA 1
ATOM 786 C C . ASP A 1 101 ? -5.627 -7.971 18.187 1.00 82.31 101 ASP A C 1
ATOM 788 O O . ASP A 1 101 ? -6.637 -7.488 18.704 1.00 82.31 101 ASP A O 1
ATOM 792 N N . THR A 1 102 ? -4.405 -7.604 18.580 1.00 89.25 102 THR A N 1
ATOM 793 C CA . THR A 1 102 ? -4.173 -6.571 19.601 1.00 89.25 102 THR A CA 1
ATOM 794 C C . THR A 1 102 ? -4.725 -5.217 19.147 1.00 89.25 102 THR A C 1
ATOM 796 O O . THR A 1 102 ? -5.423 -4.542 19.905 1.00 89.25 102 THR A O 1
ATOM 799 N N . ILE A 1 103 ? -4.468 -4.845 17.890 1.00 83.88 103 ILE A N 1
ATOM 800 C CA . ILE A 1 103 ? -4.968 -3.606 17.282 1.00 83.88 103 ILE A CA 1
ATOM 801 C C . ILE A 1 103 ? -6.499 -3.628 17.162 1.00 83.88 103 ILE A C 1
ATOM 803 O O . ILE A 1 103 ? -7.154 -2.638 17.487 1.00 83.88 103 ILE A O 1
ATOM 807 N N . LEU A 1 104 ? -7.085 -4.752 16.744 1.00 80.75 104 LEU A N 1
ATOM 808 C CA . LEU A 1 104 ? -8.532 -4.943 16.639 1.00 80.75 104 LEU A CA 1
ATOM 809 C C . LEU A 1 104 ? -9.222 -4.755 17.994 1.00 80.75 104 LEU A C 1
ATOM 811 O O . LEU A 1 104 ? -10.234 -4.057 18.083 1.00 80.75 104 LEU A O 1
ATOM 815 N N . ASN A 1 105 ? -8.655 -5.336 19.054 1.00 86.56 105 ASN A N 1
ATOM 816 C CA . ASN A 1 105 ? -9.167 -5.189 20.414 1.00 86.56 105 ASN A CA 1
ATOM 817 C C . ASN A 1 105 ? -9.095 -3.739 20.895 1.00 86.56 105 ASN A C 1
ATOM 819 O O . ASN A 1 105 ? -10.075 -3.241 21.450 1.00 86.56 105 ASN A O 1
ATOM 823 N N . PHE A 1 106 ? -7.983 -3.046 20.629 1.00 87.25 106 PHE A N 1
ATOM 824 C CA . PHE A 1 106 ? -7.874 -1.615 20.903 1.00 87.25 106 PHE A CA 1
ATOM 825 C C . PHE A 1 106 ? -8.956 -0.823 20.160 1.00 87.25 106 PHE A C 1
ATOM 827 O O . PHE A 1 106 ? -9.716 -0.101 20.794 1.00 87.25 106 PHE A O 1
ATOM 834 N N . ILE A 1 107 ? -9.103 -1.014 18.843 1.00 77.06 107 ILE A N 1
ATOM 835 C CA . ILE A 1 107 ? -10.126 -0.328 18.038 1.00 77.06 107 ILE A CA 1
ATOM 836 C C . ILE A 1 107 ? -11.522 -0.564 18.620 1.00 77.06 107 ILE A C 1
ATOM 838 O O . ILE A 1 107 ? -12.285 0.393 18.777 1.00 77.06 107 ILE A O 1
ATOM 842 N N . LYS A 1 108 ? -11.851 -1.815 18.975 1.00 77.25 108 LYS A N 1
ATOM 843 C CA . LYS A 1 108 ? -13.140 -2.180 19.578 1.00 77.25 108 LYS A CA 1
ATOM 844 C C . LYS A 1 108 ? -13.378 -1.434 20.891 1.00 77.25 108 LYS A C 1
ATOM 846 O O . LYS A 1 108 ? -14.441 -0.835 21.068 1.00 77.25 108 LYS A O 1
ATOM 851 N N . GLN A 1 109 ? -12.399 -1.451 21.793 1.00 82.31 109 GLN A N 1
ATOM 852 C CA . GLN A 1 109 ? -12.482 -0.775 23.088 1.00 82.31 109 GLN A CA 1
ATOM 853 C C . GLN A 1 109 ? -12.600 0.739 22.914 1.00 82.31 109 GLN A C 1
ATOM 855 O O . GLN A 1 109 ? -13.562 1.329 23.392 1.00 82.31 109 GLN A O 1
ATOM 860 N N . THR A 1 110 ? -11.696 1.355 22.152 1.00 78.19 110 THR A N 1
ATOM 861 C CA . THR A 1 110 ? -11.668 2.804 21.920 1.00 78.19 110 THR A CA 1
ATOM 862 C C . THR A 1 110 ? -12.944 3.303 21.262 1.00 78.19 110 THR A C 1
ATOM 864 O O . THR A 1 110 ? -13.483 4.328 21.664 1.00 78.19 110 THR A O 1
ATOM 867 N N . THR A 1 111 ? -13.476 2.565 20.291 1.00 72.00 111 THR A N 1
ATOM 868 C CA . THR A 1 111 ? -14.723 2.938 19.614 1.00 72.00 111 THR A CA 1
ATOM 869 C C . THR A 1 111 ? -15.926 2.814 20.556 1.00 72.00 111 THR A C 1
ATOM 871 O O . THR A 1 111 ? -16.829 3.647 20.511 1.00 72.00 111 THR A O 1
ATOM 874 N N . THR A 1 112 ? -15.917 1.837 21.469 1.00 73.25 112 THR A N 1
ATOM 875 C CA . THR A 1 112 ? -16.934 1.704 22.525 1.00 73.25 112 THR A CA 1
ATOM 876 C C . THR A 1 112 ? -16.848 2.848 23.540 1.00 73.25 112 THR A C 1
ATOM 878 O O . THR A 1 112 ? -17.872 3.437 23.883 1.00 73.25 112 THR A O 1
ATOM 881 N N . THR A 1 113 ? -15.641 3.206 23.987 1.00 73.94 113 THR A N 1
ATOM 882 C CA . THR A 1 113 ? -15.410 4.351 24.881 1.00 73.94 113 THR A CA 1
ATOM 883 C C . THR A 1 113 ? -15.865 5.652 24.227 1.00 73.94 113 THR A C 1
ATOM 885 O O . THR A 1 113 ? -16.650 6.386 24.816 1.00 73.94 113 THR A O 1
ATOM 888 N N . LEU A 1 114 ? -15.467 5.903 22.975 1.00 70.88 114 LEU A N 1
ATOM 889 C CA . LEU A 1 114 ? -15.904 7.076 22.213 1.00 70.88 114 LEU A CA 1
ATOM 890 C C . LEU A 1 114 ? -17.424 7.142 22.070 1.00 70.88 114 LEU A C 1
ATOM 892 O O . LEU A 1 114 ? -17.999 8.222 22.154 1.00 70.88 114 LEU A O 1
ATOM 896 N N . PHE A 1 115 ? -18.088 6.003 21.880 1.00 71.56 115 PHE A N 1
ATOM 897 C CA . PHE A 1 115 ? -19.544 5.952 21.804 1.00 71.56 115 PHE A CA 1
ATOM 898 C C . PHE A 1 115 ? -20.215 6.306 23.140 1.00 71.56 115 PHE A C 1
ATOM 900 O O . PHE A 1 115 ? -21.150 7.105 23.157 1.00 71.56 115 PHE A O 1
ATOM 907 N N . ASN A 1 116 ? -19.738 5.735 24.249 1.00 74.19 116 ASN A N 1
ATOM 908 C CA . ASN A 1 116 ? -20.347 5.908 25.571 1.00 74.19 116 ASN A CA 1
ATOM 909 C C . ASN A 1 116 ? -20.023 7.263 26.219 1.00 74.19 116 ASN A C 1
ATOM 911 O O . ASN A 1 116 ? -20.846 7.800 26.956 1.00 74.19 116 ASN A O 1
ATOM 915 N N . GLU A 1 117 ? -18.838 7.814 25.954 1.00 72.44 117 GLU A N 1
ATOM 916 C CA . GLU A 1 117 ? -18.291 8.967 26.682 1.00 72.44 117 GLU A CA 1
ATOM 917 C C . GLU A 1 117 ? -18.126 10.216 25.811 1.00 72.44 117 GLU A C 1
ATOM 919 O O . GLU A 1 117 ? -17.607 11.220 26.284 1.00 72.44 117 GLU A O 1
ATOM 924 N N . LYS A 1 118 ? -18.595 10.204 24.557 1.00 65.94 118 LYS A N 1
ATOM 925 C CA . LYS A 1 118 ? -18.374 11.275 23.564 1.00 65.94 118 LYS A CA 1
ATOM 926 C C . LYS A 1 118 ? -18.599 12.707 24.082 1.00 65.94 118 LYS A C 1
ATOM 928 O O . LYS A 1 118 ? -17.913 13.618 23.639 1.00 65.94 118 LYS A O 1
ATOM 933 N N . GLU A 1 119 ? -19.590 12.920 24.948 1.00 68.44 119 GLU A N 1
ATOM 934 C CA . GLU A 1 119 ? -19.970 14.261 25.430 1.00 68.44 119 GLU A CA 1
ATOM 935 C C . GLU A 1 119 ? -19.231 14.666 26.716 1.00 68.44 119 GLU A C 1
ATOM 937 O O . GLU A 1 119 ? -19.245 15.838 27.073 1.00 68.44 119 GLU A O 1
ATOM 942 N N . ASN A 1 120 ? -18.572 13.716 27.391 1.00 73.06 120 ASN A N 1
ATOM 943 C CA . ASN A 1 120 ? -17.934 13.903 28.700 1.00 73.06 120 ASN A CA 1
ATOM 944 C C . ASN A 1 120 ? -16.489 13.367 28.755 1.00 73.06 120 ASN A C 1
ATOM 946 O O . ASN A 1 120 ? -15.930 13.216 29.841 1.00 73.06 120 ASN A O 1
ATOM 950 N N . MET A 1 121 ? -15.887 13.048 27.607 1.00 79.19 121 MET A N 1
ATOM 951 C CA . MET A 1 121 ? -14.522 12.534 27.534 1.00 79.19 121 MET A CA 1
ATOM 952 C C . MET A 1 121 ? -13.533 13.621 27.963 1.00 79.19 121 MET A C 1
ATOM 954 O O . MET A 1 121 ? -13.537 14.724 27.416 1.00 79.19 121 MET A O 1
ATOM 958 N N . SER A 1 122 ? -12.674 13.310 28.937 1.00 83.88 122 SER A N 1
ATOM 959 C CA . SER A 1 122 ? -11.620 14.234 29.361 1.00 83.88 122 SER A CA 1
ATOM 960 C C . SER A 1 122 ? -10.499 14.321 28.322 1.00 83.88 122 SER A C 1
ATOM 962 O O . SER A 1 122 ? -10.207 13.339 27.635 1.00 83.88 122 SER A O 1
ATOM 964 N N . SER A 1 123 ? -9.825 15.477 28.259 1.00 81.69 123 SER A N 1
ATOM 965 C CA . SER A 1 123 ? -8.652 15.671 27.391 1.00 81.69 123 SE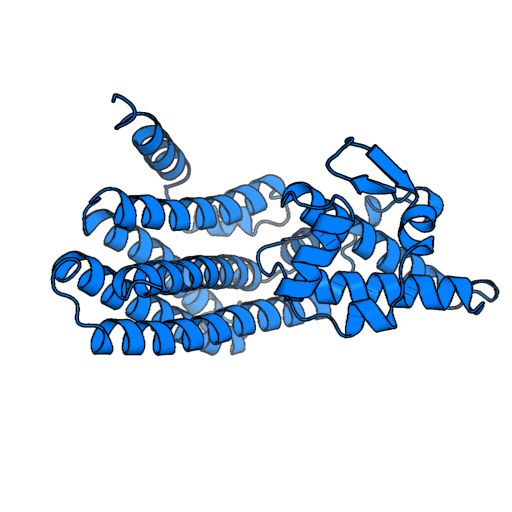R A CA 1
ATOM 966 C C . SER A 1 123 ? -7.575 14.619 27.654 1.00 81.69 123 SER A C 1
ATOM 968 O O . SER A 1 123 ? -7.104 13.996 26.713 1.00 81.69 123 SER A O 1
ATOM 970 N N . ASP A 1 124 ? -7.277 14.325 28.924 1.00 85.44 124 ASP A N 1
ATOM 971 C CA . ASP A 1 124 ? -6.266 13.327 29.305 1.00 85.44 124 ASP A CA 1
ATOM 972 C C . ASP A 1 124 ? -6.584 11.922 28.761 1.00 85.44 124 ASP A C 1
ATOM 974 O O . ASP A 1 124 ? -5.691 11.182 28.338 1.00 85.44 124 ASP A O 1
ATOM 978 N N . THR A 1 125 ? -7.868 11.546 28.748 1.00 84.94 125 THR A N 1
ATOM 979 C CA . THR A 1 125 ? -8.314 10.260 28.192 1.00 84.94 125 THR A CA 1
ATOM 980 C C . THR A 1 125 ? -8.160 10.256 26.675 1.00 84.94 125 THR A C 1
ATOM 982 O O . THR A 1 125 ? -7.647 9.287 26.111 1.00 84.94 125 THR A O 1
ATOM 985 N N . ALA A 1 126 ? -8.563 11.344 26.014 1.00 78.12 126 ALA A N 1
ATOM 986 C CA . ALA A 1 126 ? -8.434 11.483 24.571 1.00 78.12 126 ALA A CA 1
ATOM 987 C C . ALA A 1 126 ? -6.961 11.455 24.122 1.00 78.12 126 ALA A C 1
ATOM 989 O O . ALA A 1 126 ? -6.619 10.703 23.209 1.00 78.12 126 ALA A O 1
ATOM 990 N N . ASP A 1 127 ? -6.079 12.180 24.811 1.00 84.06 127 ASP A N 1
ATOM 991 C CA . ASP A 1 127 ? -4.640 12.224 24.537 1.00 84.06 127 ASP A CA 1
ATOM 992 C C . ASP A 1 127 ? -3.982 10.848 24.702 1.00 84.06 127 ASP A C 1
ATOM 994 O O . ASP A 1 127 ? -3.227 10.399 23.834 1.00 84.06 127 ASP A O 1
ATOM 998 N N . SER A 1 128 ? -4.318 10.124 25.774 1.00 90.75 128 SER A N 1
ATOM 999 C CA . SER A 1 128 ? -3.843 8.753 25.996 1.00 90.75 128 SER A CA 1
ATOM 1000 C C . SER A 1 128 ? -4.242 7.813 24.848 1.00 90.75 128 SER A C 1
ATOM 1002 O O . SER A 1 128 ? -3.415 7.061 24.319 1.00 90.75 128 SER A O 1
ATOM 1004 N N . LEU A 1 129 ? -5.495 7.906 24.390 1.00 86.19 129 LEU A N 1
ATOM 1005 C CA . LEU A 1 129 ? -5.996 7.131 23.254 1.00 86.19 129 LEU A CA 1
ATOM 1006 C C . LEU A 1 129 ? -5.318 7.528 21.934 1.00 86.19 129 LEU A C 1
ATOM 1008 O O . LEU A 1 129 ? -5.026 6.645 21.125 1.00 86.19 129 LEU A O 1
ATOM 1012 N N . ILE A 1 130 ? -5.018 8.816 21.719 1.00 80.19 130 ILE A N 1
ATOM 1013 C CA . ILE A 1 130 ? -4.282 9.299 20.539 1.00 80.19 130 ILE A CA 1
ATOM 1014 C C . ILE A 1 130 ? -2.885 8.683 20.497 1.00 80.19 130 ILE A C 1
ATOM 1016 O O . ILE A 1 130 ? -2.500 8.125 19.468 1.00 80.19 130 ILE A O 1
ATOM 1020 N N . VAL A 1 131 ? -2.134 8.751 21.599 1.00 89.94 131 VAL A N 1
ATOM 1021 C CA . VAL A 1 131 ? -0.766 8.212 21.676 1.00 89.94 131 VAL A CA 1
ATOM 1022 C C . VAL A 1 131 ? -0.763 6.709 21.390 1.00 89.94 131 VAL A C 1
ATOM 1024 O O . VAL A 1 131 ? 0.035 6.220 20.583 1.00 89.94 131 VAL A O 1
ATOM 1027 N N . GLN A 1 132 ? -1.697 5.970 21.991 1.00 92.12 132 GLN A N 1
ATOM 1028 C CA . GLN A 1 132 ? -1.823 4.534 21.766 1.00 92.12 132 GLN A CA 1
ATOM 1029 C C . GLN A 1 132 ? -2.218 4.217 20.309 1.00 92.12 132 GLN A C 1
ATOM 1031 O O . GLN A 1 132 ? -1.621 3.341 19.679 1.00 92.12 132 GLN A O 1
ATOM 1036 N N . ALA A 1 133 ? -3.167 4.961 19.731 1.00 80.94 133 ALA A N 1
ATOM 1037 C CA . ALA A 1 133 ? -3.581 4.796 18.339 1.00 80.94 133 ALA A CA 1
ATOM 1038 C C . ALA A 1 133 ? -2.444 5.112 17.353 1.00 80.94 133 ALA A C 1
ATOM 1040 O O . ALA A 1 133 ? -2.290 4.415 16.351 1.00 80.94 133 ALA A O 1
ATOM 1041 N N . GLN A 1 134 ? -1.616 6.124 17.636 1.00 83.50 134 GLN A N 1
ATOM 1042 C CA . GLN A 1 134 ? -0.436 6.461 16.833 1.00 83.50 134 GLN A CA 1
ATOM 1043 C C . GLN A 1 134 ? 0.597 5.335 16.846 1.00 83.50 134 GLN A C 1
ATOM 1045 O O . GLN A 1 134 ? 1.124 4.975 15.791 1.00 83.50 134 GLN A O 1
ATOM 1050 N N . LYS A 1 135 ? 0.851 4.738 18.016 1.00 92.75 135 LYS A N 1
ATOM 1051 C CA . LYS A 1 135 ? 1.717 3.561 18.133 1.00 92.75 135 LYS A CA 1
ATOM 1052 C C . LYS A 1 135 ? 1.186 2.404 17.281 1.00 92.75 135 LYS A C 1
ATOM 1054 O O . LYS A 1 135 ? 1.915 1.881 16.438 1.00 92.75 135 LYS A O 1
ATOM 1059 N N . TYR A 1 136 ? -0.094 2.064 17.422 1.00 89.31 136 TYR A N 1
ATOM 1060 C CA . TYR A 1 136 ? -0.714 0.995 16.636 1.00 89.31 136 TYR A CA 1
ATOM 1061 C C . TYR A 1 136 ? -0.746 1.287 15.132 1.00 89.31 136 TYR A C 1
ATOM 1063 O O . TYR A 1 136 ? -0.623 0.370 14.320 1.00 89.31 136 TYR A O 1
ATOM 1071 N N . LEU A 1 137 ? -0.851 2.557 14.735 1.00 83.12 137 LEU A N 1
ATOM 1072 C CA . LEU A 1 137 ? -0.800 2.959 13.331 1.00 83.12 137 LEU A CA 1
ATOM 1073 C C . LEU A 1 137 ? 0.577 2.667 12.722 1.00 83.12 137 LEU A C 1
ATOM 1075 O O . LEU A 1 137 ? 0.668 2.188 11.590 1.00 83.12 137 LEU A O 1
ATOM 1079 N N . ILE A 1 138 ? 1.650 2.939 13.468 1.00 85.19 138 ILE A N 1
ATOM 1080 C CA . ILE A 1 138 ? 3.023 2.617 13.056 1.00 85.19 138 ILE A CA 1
ATOM 1081 C C . ILE A 1 138 ? 3.196 1.098 12.928 1.00 85.19 138 ILE A C 1
ATOM 1083 O O . ILE A 1 138 ? 3.763 0.622 11.941 1.00 85.19 138 ILE A O 1
ATOM 1087 N N . GLU A 1 139 ? 2.671 0.330 13.882 1.00 88.56 139 GLU A N 1
ATOM 1088 C CA . GLU A 1 139 ? 2.734 -1.135 13.872 1.00 88.56 139 GLU A CA 1
ATOM 1089 C C . GLU A 1 139 ? 1.984 -1.730 12.667 1.00 88.56 139 GLU A C 1
ATOM 1091 O O . GLU A 1 139 ? 2.564 -2.516 11.914 1.00 88.56 139 GLU A O 1
ATOM 1096 N N . ALA A 1 140 ? 0.751 -1.284 12.398 1.00 81.25 140 ALA A N 1
ATOM 1097 C CA . ALA A 1 140 ? -0.030 -1.711 11.232 1.00 81.25 140 ALA A CA 1
ATOM 1098 C C . ALA A 1 140 ? 0.700 -1.418 9.908 1.00 81.25 140 ALA A C 1
ATOM 1100 O O . ALA A 1 140 ? 0.792 -2.277 9.030 1.00 81.25 140 ALA A O 1
ATOM 1101 N N . ARG A 1 141 ? 1.295 -0.224 9.778 1.00 79.38 141 ARG A N 1
ATOM 1102 C CA . ARG A 1 141 ? 2.106 0.147 8.605 1.00 79.38 141 ARG A CA 1
ATOM 1103 C C . ARG A 1 141 ? 3.350 -0.728 8.457 1.00 79.38 141 ARG A C 1
ATOM 1105 O O . ARG A 1 141 ? 3.700 -1.100 7.340 1.00 79.38 141 ARG A O 1
ATOM 1112 N N . THR A 1 142 ? 3.991 -1.088 9.564 1.00 84.50 142 THR A N 1
ATOM 1113 C CA . THR A 1 142 ? 5.177 -1.956 9.566 1.00 84.50 142 THR A CA 1
ATOM 1114 C C . THR A 1 142 ? 4.836 -3.377 9.112 1.00 84.50 142 THR A C 1
ATOM 1116 O O . THR A 1 142 ? 5.576 -3.959 8.314 1.00 84.50 142 THR A O 1
ATOM 1119 N N . ILE A 1 143 ? 3.694 -3.925 9.546 1.00 81.88 143 ILE A N 1
ATOM 1120 C CA . ILE A 1 143 ? 3.186 -5.230 9.082 1.00 81.88 143 ILE A CA 1
ATOM 1121 C C . ILE A 1 143 ? 2.939 -5.201 7.573 1.00 81.88 143 ILE A C 1
ATOM 1123 O O . ILE A 1 143 ? 3.419 -6.078 6.851 1.00 81.88 143 ILE A O 1
ATOM 1127 N N . ASN A 1 144 ? 2.266 -4.156 7.090 1.00 74.25 144 ASN A N 1
ATOM 1128 C CA . ASN A 1 144 ? 2.014 -3.934 5.668 1.00 74.25 144 ASN A CA 1
ATOM 1129 C C . ASN A 1 144 ? 3.314 -3.929 4.851 1.00 74.25 144 ASN A C 1
ATOM 1131 O O . ASN A 1 144 ? 3.457 -4.657 3.869 1.00 74.25 144 ASN A O 1
ATOM 1135 N N . GLN A 1 145 ? 4.300 -3.144 5.290 1.00 75.81 145 GLN A N 1
ATOM 1136 C CA . GLN A 1 145 ? 5.604 -3.058 4.632 1.00 75.81 145 GLN A CA 1
ATOM 1137 C C . GLN A 1 145 ? 6.363 -4.384 4.658 1.00 75.81 145 GLN A C 1
ATOM 1139 O O . GLN A 1 145 ? 7.013 -4.736 3.675 1.00 75.81 145 GLN A O 1
ATOM 1144 N N . THR A 1 146 ? 6.297 -5.122 5.766 1.00 81.19 146 THR A N 1
ATOM 1145 C CA . THR A 1 146 ? 6.957 -6.426 5.884 1.00 81.19 146 THR A CA 1
ATOM 1146 C C . THR A 1 146 ? 6.320 -7.439 4.939 1.00 81.19 146 THR A C 1
ATOM 1148 O O . THR A 1 146 ? 7.040 -8.097 4.195 1.00 81.19 146 THR A O 1
ATOM 1151 N N . THR A 1 147 ? 4.987 -7.486 4.889 1.00 75.38 147 THR A N 1
ATOM 1152 C CA . THR A 1 147 ? 4.222 -8.335 3.963 1.00 75.38 147 THR A CA 1
ATOM 1153 C C . THR A 1 147 ? 4.607 -8.030 2.514 1.00 75.38 147 THR A C 1
ATOM 1155 O O . THR A 1 147 ? 5.007 -8.926 1.774 1.00 75.38 147 THR A O 1
ATOM 1158 N N . LEU A 1 148 ? 4.616 -6.747 2.131 1.00 74.75 148 LEU A N 1
ATOM 1159 C CA . LEU A 1 148 ? 5.050 -6.308 0.801 1.00 74.75 148 LEU A CA 1
ATOM 1160 C C . LEU A 1 148 ? 6.498 -6.705 0.483 1.00 74.75 148 LEU A C 1
ATOM 1162 O O . LEU A 1 148 ? 6.777 -7.144 -0.628 1.00 74.75 148 LEU A O 1
ATOM 1166 N N . LYS A 1 149 ? 7.431 -6.578 1.434 1.00 78.25 149 LYS A N 1
ATOM 1167 C CA . LYS A 1 149 ? 8.824 -7.017 1.237 1.00 78.25 149 LYS A CA 1
ATOM 1168 C C . LYS A 1 149 ? 8.909 -8.521 0.982 1.00 78.25 149 LYS A C 1
ATOM 1170 O O . LYS A 1 149 ? 9.624 -8.929 0.069 1.00 78.25 149 LYS A O 1
ATOM 1175 N N . THR A 1 150 ? 8.179 -9.326 1.754 1.00 73.88 150 THR A N 1
ATOM 1176 C CA . THR A 1 150 ? 8.119 -10.782 1.575 1.00 73.88 150 THR A CA 1
ATOM 1177 C C . THR A 1 150 ? 7.628 -11.137 0.173 1.00 73.88 150 THR A C 1
ATOM 1179 O O . THR A 1 150 ? 8.303 -11.883 -0.531 1.00 73.88 150 THR A O 1
ATOM 1182 N N . ILE A 1 151 ? 6.536 -10.525 -0.281 1.00 69.19 151 ILE A N 1
ATOM 1183 C CA . ILE A 1 151 ? 5.962 -10.756 -1.615 1.00 69.19 151 ILE A CA 1
ATOM 1184 C C . ILE A 1 151 ? 6.916 -10.330 -2.737 1.00 69.19 151 ILE A C 1
ATOM 1186 O O . ILE A 1 151 ? 7.204 -11.113 -3.643 1.00 69.19 151 ILE A O 1
ATOM 1190 N N . ASN A 1 152 ? 7.466 -9.115 -2.652 1.00 72.12 152 ASN A N 1
ATOM 1191 C CA . ASN A 1 152 ? 8.372 -8.573 -3.668 1.00 72.12 152 ASN A CA 1
ATOM 1192 C C . ASN A 1 152 ? 9.629 -9.437 -3.843 1.00 72.12 152 ASN A C 1
ATOM 1194 O O . ASN A 1 152 ? 10.177 -9.512 -4.940 1.00 72.12 152 ASN A O 1
ATOM 1198 N N . SER A 1 153 ? 10.097 -10.078 -2.766 1.00 72.06 153 SER A N 1
ATOM 1199 C CA . SER A 1 153 ? 11.290 -10.929 -2.794 1.00 72.06 153 SER A CA 1
ATOM 1200 C C . SER A 1 153 ? 11.085 -12.265 -3.515 1.00 72.06 153 SER A C 1
ATOM 1202 O O . SER A 1 153 ? 12.054 -12.838 -4.004 1.00 72.06 153 SER A O 1
ATOM 1204 N N . GLN A 1 154 ? 9.844 -12.756 -3.606 1.00 69.88 154 GLN A N 1
ATOM 1205 C CA . GLN A 1 154 ? 9.535 -14.048 -4.226 1.00 69.88 154 GLN A CA 1
ATOM 1206 C C . GLN A 1 154 ? 9.396 -13.947 -5.748 1.00 69.88 154 GLN A C 1
ATOM 1208 O O . GLN A 1 154 ? 9.862 -14.824 -6.471 1.00 69.88 154 GLN A O 1
ATOM 1213 N N . ASN A 1 155 ? 8.761 -12.882 -6.243 1.00 74.94 155 ASN A N 1
ATOM 1214 C CA . ASN A 1 155 ? 8.605 -12.633 -7.673 1.00 74.94 155 ASN A CA 1
ATOM 1215 C C . ASN A 1 155 ? 8.507 -11.121 -7.942 1.00 74.94 155 ASN A C 1
ATOM 1217 O O . ASN A 1 155 ? 7.401 -10.580 -7.968 1.00 74.94 155 ASN A O 1
ATOM 1221 N N . PRO A 1 156 ? 9.639 -10.414 -8.122 1.00 81.56 156 PRO A N 1
ATOM 1222 C CA . PRO A 1 156 ? 9.642 -8.956 -8.217 1.00 81.56 156 PRO A CA 1
ATOM 1223 C C . PRO A 1 156 ? 8.896 -8.431 -9.448 1.00 81.56 156 PRO A C 1
ATOM 1225 O O . PRO A 1 156 ? 8.323 -7.349 -9.371 1.00 81.56 156 PRO A O 1
ATOM 1228 N N . TYR A 1 157 ? 8.843 -9.193 -10.546 1.00 88.81 157 TYR A N 1
ATOM 1229 C CA . TYR A 1 157 ? 8.145 -8.812 -11.777 1.00 88.81 157 TYR A CA 1
ATOM 1230 C C . TYR A 1 157 ? 7.384 -10.011 -12.371 1.00 88.81 157 TYR A C 1
ATOM 1232 O O . TYR A 1 157 ? 7.913 -10.714 -13.236 1.00 88.81 157 TYR A O 1
ATOM 1240 N N . PRO A 1 158 ? 6.138 -10.258 -11.929 1.00 83.62 158 PRO A N 1
ATOM 1241 C CA . PRO A 1 158 ? 5.334 -11.371 -12.422 1.00 83.62 158 PRO A CA 1
ATOM 1242 C C . PRO A 1 158 ? 5.059 -11.289 -13.924 1.00 83.62 158 PRO A C 1
ATOM 1244 O O . PRO A 1 158 ? 4.745 -10.219 -14.447 1.00 83.62 158 PRO A O 1
ATOM 1247 N N . GLU A 1 159 ? 5.079 -12.435 -14.611 1.00 86.62 159 GLU A N 1
ATOM 1248 C CA . GLU A 1 159 ? 4.868 -12.513 -16.066 1.00 86.62 159 GLU A CA 1
ATOM 1249 C C . GLU A 1 159 ? 3.506 -11.941 -16.507 1.00 86.62 159 GLU A C 1
ATOM 1251 O O . GLU A 1 159 ? 3.380 -11.317 -17.561 1.00 86.62 159 GLU A O 1
ATOM 1256 N N . SER A 1 160 ? 2.479 -12.115 -15.670 1.00 79.06 160 SER A N 1
ATOM 1257 C CA . SER A 1 160 ? 1.136 -11.566 -15.888 1.00 79.06 160 SER A CA 1
ATOM 1258 C C . SER A 1 160 ? 1.117 -10.036 -15.968 1.00 79.06 160 SER A C 1
ATOM 1260 O O . SER A 1 160 ? 0.260 -9.477 -16.655 1.00 79.06 160 SER A O 1
ATOM 1262 N N . TRP A 1 161 ? 2.063 -9.369 -15.300 1.00 87.44 161 TRP A N 1
ATOM 1263 C CA . TRP A 1 161 ? 2.235 -7.920 -15.329 1.00 87.44 161 TRP A CA 1
ATOM 1264 C C . TRP A 1 161 ? 3.230 -7.480 -16.399 1.00 87.44 161 TRP A C 1
ATOM 1266 O O . TRP A 1 161 ? 2.932 -6.549 -17.140 1.00 87.44 161 TRP A O 1
ATOM 1276 N N . THR A 1 162 ? 4.372 -8.162 -16.550 1.00 91.38 162 THR A N 1
ATOM 1277 C CA . THR A 1 162 ? 5.409 -7.751 -17.516 1.00 91.38 162 THR A CA 1
ATOM 1278 C C . THR A 1 162 ? 4.909 -7.747 -18.961 1.00 91.38 162 THR A C 1
ATOM 1280 O O . THR A 1 162 ? 5.301 -6.870 -19.729 1.00 91.38 162 THR A O 1
ATOM 1283 N N . LYS A 1 163 ? 3.977 -8.645 -19.318 1.00 88.56 163 LYS A N 1
ATOM 1284 C CA . LYS A 1 163 ? 3.285 -8.662 -20.625 1.00 88.56 163 LYS A CA 1
ATOM 1285 C C . LYS A 1 163 ? 2.462 -7.404 -20.920 1.00 88.56 163 LYS A C 1
ATOM 1287 O O . LYS A 1 163 ? 2.142 -7.150 -22.075 1.00 88.56 163 LYS A O 1
ATOM 1292 N N . GLN A 1 164 ? 2.093 -6.644 -19.891 1.00 86.31 164 GLN A N 1
ATOM 1293 C CA . GLN A 1 164 ? 1.303 -5.416 -20.006 1.00 86.31 164 GLN A CA 1
ATOM 1294 C C . GLN A 1 164 ? 2.182 -4.159 -20.016 1.00 86.31 164 GLN A C 1
ATOM 1296 O O . GLN A 1 164 ? 1.685 -3.064 -20.275 1.00 86.31 164 GLN A O 1
ATOM 1301 N N . VAL A 1 165 ? 3.478 -4.290 -19.713 1.00 92.06 165 VAL A N 1
ATOM 1302 C CA . VAL A 1 165 ? 4.395 -3.149 -19.678 1.00 92.06 165 VAL A CA 1
ATOM 1303 C C . VAL A 1 165 ? 4.753 -2.752 -21.113 1.00 92.06 165 VAL A C 1
ATOM 1305 O O . VAL A 1 165 ? 5.200 -3.616 -21.868 1.00 92.06 165 VAL A O 1
ATOM 1308 N N . PRO A 1 166 ? 4.646 -1.471 -21.510 1.00 91.81 166 PRO A N 1
ATOM 1309 C CA . PRO A 1 166 ? 5.051 -1.029 -22.847 1.00 91.81 166 PRO A CA 1
ATOM 1310 C C . PRO A 1 166 ? 6.530 -1.317 -23.128 1.00 91.81 166 PRO A C 1
ATOM 1312 O O . PRO A 1 166 ? 7.344 -1.167 -22.223 1.00 91.81 166 PRO A O 1
ATOM 1315 N N . GLU A 1 167 ? 6.890 -1.746 -24.343 1.00 88.62 167 GLU A N 1
ATOM 1316 C CA . GLU A 1 167 ? 8.272 -2.140 -24.695 1.00 88.62 167 GLU A CA 1
ATOM 1317 C C . GLU A 1 167 ? 9.281 -0.992 -24.608 1.00 88.62 167 GLU A C 1
ATOM 1319 O O . GLU A 1 167 ? 10.377 -1.183 -24.084 1.00 88.62 167 GLU A O 1
ATOM 1324 N N . SER A 1 168 ? 8.897 0.199 -25.070 1.00 88.69 168 SER A N 1
ATOM 1325 C CA . SER A 1 168 ? 9.737 1.398 -25.011 1.00 88.69 168 SER A CA 1
ATOM 1326 C C . SER A 1 168 ? 9.381 2.265 -23.803 1.00 88.69 168 SER A C 1
ATOM 1328 O O . SER A 1 168 ? 8.209 2.598 -23.597 1.00 88.69 168 SER A O 1
ATOM 1330 N N . PHE A 1 169 ? 10.397 2.708 -23.051 1.00 86.69 169 PHE A N 1
ATOM 1331 C CA . PHE A 1 169 ? 10.239 3.684 -21.960 1.00 86.69 169 PHE A CA 1
ATOM 1332 C C . PHE A 1 169 ? 9.571 4.978 -22.447 1.00 86.69 169 PHE A C 1
ATOM 1334 O O . PHE A 1 169 ? 8.803 5.584 -21.709 1.00 86.69 169 PHE A O 1
ATOM 1341 N N . GLU A 1 170 ? 9.813 5.377 -23.699 1.00 85.81 170 GLU A N 1
ATOM 1342 C CA . GLU A 1 170 ? 9.297 6.616 -24.306 1.00 85.81 170 GLU A CA 1
ATOM 1343 C C . GLU A 1 170 ? 7.766 6.635 -24.400 1.00 85.81 170 GLU A C 1
ATOM 1345 O O . GLU A 1 170 ? 7.149 7.697 -24.412 1.00 85.81 170 GLU A O 1
ATOM 1350 N N . THR A 1 171 ? 7.145 5.454 -24.433 1.00 89.94 171 THR A N 1
ATOM 1351 C CA . THR A 1 171 ? 5.685 5.306 -24.500 1.00 89.94 171 THR A CA 1
ATOM 1352 C C . THR A 1 171 ? 5.013 5.362 -23.128 1.00 89.94 171 THR A C 1
ATOM 1354 O O . THR A 1 171 ? 3.786 5.410 -23.045 1.00 89.94 171 THR A O 1
ATOM 1357 N N . ILE A 1 172 ? 5.792 5.375 -22.040 1.00 93.44 172 ILE A N 1
ATOM 1358 C CA . ILE A 1 172 ? 5.260 5.483 -20.684 1.00 93.44 172 ILE A CA 1
ATOM 1359 C C . ILE A 1 172 ? 4.956 6.953 -20.378 1.00 93.44 172 ILE A C 1
ATOM 1361 O O . ILE A 1 172 ? 5.828 7.826 -20.431 1.00 93.44 172 ILE A O 1
ATOM 1365 N N . THR A 1 173 ? 3.701 7.223 -20.021 1.00 94.12 173 THR A N 1
ATOM 1366 C CA . THR A 1 173 ? 3.190 8.579 -19.779 1.00 94.12 173 THR A CA 1
ATOM 1367 C C . THR A 1 173 ? 2.770 8.803 -18.330 1.00 94.12 173 THR A C 1
ATOM 1369 O O . THR A 1 173 ? 2.184 7.921 -17.704 1.00 94.12 173 THR A O 1
ATOM 1372 N N . ILE A 1 174 ? 2.953 10.024 -17.833 1.00 93.44 174 ILE A N 1
ATOM 1373 C CA . ILE A 1 174 ? 2.437 10.492 -16.545 1.00 93.44 174 ILE A CA 1
ATOM 1374 C C . ILE A 1 174 ? 1.125 11.254 -16.759 1.00 93.44 174 ILE A C 1
ATOM 1376 O O . ILE A 1 174 ? 1.045 12.146 -17.606 1.00 93.44 174 ILE A O 1
ATOM 1380 N N . LYS A 1 175 ? 0.095 10.904 -15.980 1.00 91.56 175 LYS A N 1
ATOM 1381 C CA . LYS A 1 175 ? -1.198 11.604 -15.945 1.00 91.56 175 LYS A CA 1
ATOM 1382 C C . LYS A 1 175 ? -1.160 12.749 -14.939 1.00 91.56 175 LYS A C 1
ATOM 1384 O O . LYS A 1 175 ? -0.675 12.559 -13.827 1.00 91.56 175 LYS A O 1
ATOM 1389 N N . LEU A 1 176 ? -1.713 13.893 -15.328 1.00 89.88 176 LEU A N 1
ATOM 1390 C CA . LEU A 1 176 ? -1.932 15.068 -14.480 1.00 89.88 176 LEU A CA 1
ATOM 1391 C C . LEU A 1 176 ? -3.440 15.325 -14.347 1.00 89.88 176 LEU A C 1
ATOM 1393 O O . LEU A 1 176 ? -4.194 14.969 -15.249 1.00 89.88 176 LEU A O 1
ATOM 1397 N N . ASP A 1 177 ? -3.879 15.936 -13.247 1.00 81.62 177 ASP A N 1
ATOM 1398 C CA . ASP A 1 177 ? -5.303 16.121 -12.930 1.00 81.62 177 ASP A CA 1
ATOM 1399 C C . ASP A 1 177 ? -5.939 17.346 -13.595 1.00 81.62 177 ASP A C 1
ATOM 1401 O O . ASP A 1 177 ? -7.095 17.282 -14.012 1.00 81.62 177 ASP A O 1
ATOM 1405 N N . SER A 1 178 ? -5.225 18.476 -13.676 1.00 80.06 178 SER A N 1
ATOM 1406 C CA . SER A 1 178 ? -5.798 19.736 -14.167 1.00 80.06 178 SER A CA 1
ATOM 1407 C C . SER A 1 178 ? -4.770 20.622 -14.896 1.00 80.06 178 SER A C 1
ATOM 1409 O O . SER A 1 178 ? -3.806 21.067 -14.270 1.00 80.06 178 SER A O 1
ATOM 1411 N N . PRO A 1 179 ? -4.955 20.897 -16.205 1.00 78.06 179 PRO A N 1
ATOM 1412 C CA . PRO A 1 179 ? -5.887 20.187 -17.084 1.00 78.06 179 PRO A CA 1
ATOM 1413 C C . PRO A 1 179 ? -5.541 18.684 -17.145 1.00 78.06 179 PRO A C 1
ATOM 1415 O O . PRO A 1 179 ? -4.365 18.336 -17.004 1.00 78.06 179 PRO A O 1
ATOM 1418 N N . PRO A 1 180 ? -6.527 17.790 -17.353 1.00 83.31 180 PRO A N 1
ATOM 1419 C CA . PRO A 1 180 ? -6.275 16.360 -17.447 1.00 83.31 180 PRO A CA 1
ATOM 1420 C C . PRO A 1 180 ? -5.497 16.052 -18.726 1.00 83.31 180 PRO A C 1
ATOM 1422 O O . PRO A 1 180 ? -6.055 16.017 -19.822 1.00 83.31 180 PRO A O 1
ATOM 1425 N N . VAL A 1 181 ? -4.188 15.857 -18.586 1.00 89.25 181 VAL A N 1
ATOM 1426 C CA . VAL A 1 181 ? -3.269 15.614 -19.703 1.00 89.25 181 VAL A CA 1
ATOM 1427 C C . VAL A 1 181 ? -2.352 14.437 -19.399 1.00 89.25 181 VAL A C 1
ATOM 1429 O O . VAL A 1 181 ? -2.033 14.155 -18.243 1.00 89.25 181 VAL A O 1
ATOM 1432 N N . GLN A 1 182 ? -1.923 13.751 -20.456 1.00 90.31 182 GLN A N 1
ATOM 1433 C CA . GLN A 1 182 ? -0.865 12.747 -20.403 1.00 90.31 182 GLN A CA 1
ATOM 1434 C C . GLN A 1 182 ? 0.389 13.344 -21.023 1.00 90.31 182 GLN A C 1
ATOM 1436 O O . GLN A 1 182 ? 0.329 13.883 -22.126 1.00 90.31 182 GLN A O 1
ATOM 1441 N N . LYS A 1 183 ? 1.506 13.261 -20.305 1.00 91.00 183 LYS A N 1
ATOM 1442 C CA . LYS A 1 183 ? 2.812 13.707 -20.792 1.00 91.00 183 LYS A CA 1
ATOM 1443 C C . LYS A 1 183 ? 3.792 12.540 -20.818 1.00 91.00 183 LYS A C 1
ATOM 1445 O O . LYS A 1 183 ? 3.700 11.690 -19.928 1.00 91.00 183 LYS A O 1
ATOM 1450 N N . PRO A 1 184 ? 4.735 12.486 -21.768 1.00 93.06 184 PRO A N 1
ATOM 1451 C CA . PRO A 1 184 ? 5.857 11.557 -21.696 1.00 93.06 184 PRO A CA 1
ATOM 1452 C C . PRO A 1 184 ? 6.585 11.674 -20.352 1.00 93.06 184 PRO A C 1
ATOM 1454 O O . PRO A 1 184 ? 6.709 12.769 -19.796 1.00 93.06 184 PRO A O 1
ATOM 1457 N N . TYR A 1 185 ? 7.084 10.558 -19.814 1.00 93.44 185 TYR A N 1
ATOM 1458 C CA . TYR A 1 185 ? 7.767 10.593 -18.516 1.00 93.44 185 TYR A CA 1
ATOM 1459 C C . TYR A 1 185 ? 9.006 11.501 -18.518 1.00 93.44 185 TYR A C 1
ATOM 1461 O O . TYR A 1 185 ? 9.297 12.129 -17.501 1.00 93.44 185 TYR A O 1
ATOM 1469 N N . ALA A 1 186 ? 9.712 11.587 -19.652 1.00 90.50 186 ALA A N 1
ATOM 1470 C CA . ALA A 1 186 ? 10.913 12.401 -19.797 1.00 90.50 186 ALA A CA 1
ATOM 1471 C C . ALA A 1 186 ? 10.612 13.883 -19.524 1.00 90.50 186 ALA A C 1
ATOM 1473 O O . ALA A 1 186 ? 11.260 14.481 -18.669 1.00 90.50 186 ALA A O 1
ATOM 1474 N N . GLU A 1 187 ? 9.553 14.427 -20.134 1.00 91.81 187 GLU A N 1
ATOM 1475 C CA . GLU A 1 187 ? 9.099 15.806 -19.894 1.00 91.81 187 GLU A CA 1
ATOM 1476 C C . GLU A 1 187 ? 8.716 16.042 -18.427 1.00 91.81 187 GLU A C 1
ATOM 1478 O O . GLU A 1 187 ? 8.968 17.106 -17.861 1.00 91.81 187 GLU A O 1
ATOM 1483 N N . PHE A 1 188 ? 8.098 15.048 -17.780 1.00 92.06 188 PHE A N 1
ATOM 1484 C CA . PHE A 1 188 ? 7.774 15.152 -16.359 1.00 92.06 188 PHE A CA 1
ATOM 1485 C C . PHE A 1 188 ? 9.050 15.211 -15.505 1.00 92.06 188 PHE A C 1
ATOM 1487 O O . PHE A 1 188 ? 9.132 16.032 -14.591 1.00 92.06 188 PHE A O 1
ATOM 1494 N N . PHE A 1 189 ? 10.049 14.381 -15.823 1.00 94.25 189 PHE A N 1
ATOM 1495 C CA . PHE A 1 189 ? 11.301 14.243 -15.072 1.00 94.25 189 PHE A CA 1
ATOM 1496 C C . PHE A 1 189 ? 12.253 15.428 -15.242 1.00 94.25 189 PHE A C 1
ATOM 1498 O O . PHE A 1 189 ? 12.978 15.736 -14.299 1.00 94.25 189 PHE A O 1
ATOM 1505 N N . GLU A 1 190 ? 12.234 16.120 -16.384 1.00 88.69 190 GLU A N 1
ATOM 1506 C CA . GLU A 1 190 ? 13.096 17.285 -16.655 1.00 88.69 190 GLU A CA 1
ATOM 1507 C C . GLU A 1 190 ? 13.001 18.377 -15.581 1.00 88.69 190 GLU A C 1
ATOM 1509 O O . GLU A 1 190 ? 13.973 19.074 -15.302 1.00 88.69 190 GLU A O 1
ATOM 1514 N N . THR A 1 191 ? 11.840 18.506 -14.937 1.00 83.88 191 THR A N 1
ATOM 1515 C CA . THR A 1 191 ? 11.582 19.542 -13.926 1.00 83.88 191 THR A CA 1
ATOM 1516 C C . THR A 1 191 ? 11.856 19.095 -12.488 1.00 83.88 191 THR A C 1
ATOM 1518 O O . THR A 1 191 ? 11.447 19.787 -11.548 1.00 83.88 191 THR A O 1
ATOM 1521 N N . LEU A 1 192 ? 12.447 17.911 -12.292 1.00 93.06 192 LEU A N 1
ATOM 1522 C CA . LEU A 1 192 ? 12.558 17.258 -10.989 1.00 93.06 192 LEU A CA 1
ATOM 1523 C C . LEU A 1 192 ? 14.011 17.096 -10.543 1.00 93.06 192 LEU A C 1
ATOM 1525 O O . LEU A 1 192 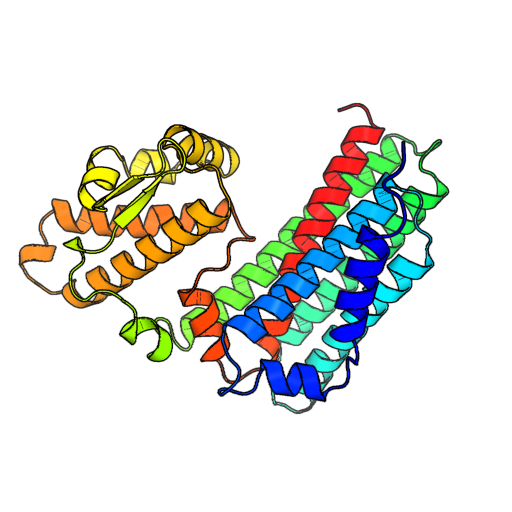? 14.878 16.671 -11.301 1.00 93.06 192 LEU A O 1
ATOM 1529 N N . ASN A 1 193 ? 14.248 17.341 -9.255 1.00 91.69 193 ASN A N 1
ATOM 1530 C CA . ASN A 1 193 ? 15.528 17.099 -8.605 1.00 91.69 193 ASN A CA 1
ATOM 1531 C C . ASN A 1 193 ? 15.401 15.948 -7.599 1.00 91.69 193 ASN A C 1
ATOM 1533 O O . ASN A 1 193 ? 14.662 16.027 -6.616 1.00 91.69 193 ASN A O 1
ATOM 1537 N N . VAL A 1 194 ? 16.159 14.874 -7.827 1.00 91.62 194 VAL A N 1
ATOM 1538 C CA . VAL A 1 194 ? 16.124 13.669 -6.986 1.00 91.62 194 VAL A CA 1
ATOM 1539 C C . VAL A 1 194 ? 16.529 13.939 -5.533 1.00 91.62 194 VAL A C 1
ATOM 1541 O O . VAL A 1 194 ? 15.960 13.342 -4.621 1.00 91.62 194 VAL A O 1
ATOM 1544 N N . ASN A 1 195 ? 17.487 14.841 -5.296 1.00 90.44 195 ASN A N 1
ATOM 1545 C CA . ASN A 1 195 ? 17.990 15.117 -3.949 1.00 90.44 195 ASN A CA 1
ATOM 1546 C C . ASN A 1 195 ? 16.969 15.912 -3.128 1.00 90.44 195 ASN A C 1
ATOM 1548 O O . ASN A 1 195 ? 16.768 15.608 -1.954 1.00 90.44 195 ASN A O 1
ATOM 1552 N N . GLU A 1 196 ? 16.285 16.868 -3.762 1.00 92.75 196 GLU A N 1
ATOM 1553 C CA . GLU A 1 196 ? 15.188 17.615 -3.140 1.00 92.75 196 GLU A CA 1
ATOM 1554 C C . GLU A 1 196 ? 14.062 16.658 -2.745 1.00 92.75 196 GLU A C 1
ATOM 1556 O O . GLU A 1 196 ? 13.701 16.581 -1.572 1.00 92.75 196 GLU A O 1
ATOM 1561 N N . ILE A 1 197 ? 13.592 15.835 -3.688 1.00 94.50 197 ILE A N 1
ATOM 1562 C CA . ILE A 1 197 ? 12.488 14.891 -3.461 1.00 94.50 197 ILE A CA 1
ATOM 1563 C C . ILE A 1 197 ? 12.823 13.874 -2.364 1.00 94.50 197 ILE A C 1
ATOM 1565 O O . ILE A 1 197 ? 11.985 13.587 -1.507 1.00 94.50 197 ILE A O 1
ATOM 1569 N N . LYS A 1 198 ? 14.053 13.345 -2.349 1.00 92.81 198 LYS A N 1
ATOM 1570 C CA . LYS A 1 198 ? 14.489 12.364 -1.345 1.00 92.81 198 LYS A CA 1
ATOM 1571 C C . LYS A 1 198 ? 14.389 12.905 0.086 1.00 92.81 198 LYS A C 1
ATOM 1573 O O . LYS A 1 198 ? 14.106 12.134 1.003 1.00 92.81 198 LYS A O 1
ATOM 1578 N N . SER A 1 199 ? 14.606 14.206 0.274 1.00 93.06 199 SER A N 1
ATOM 1579 C CA . SER A 1 199 ? 14.587 14.854 1.590 1.00 93.06 199 SER A CA 1
ATOM 1580 C C . SER A 1 199 ? 13.185 15.169 2.128 1.00 93.06 199 SER A C 1
ATOM 1582 O O . SER A 1 199 ? 13.047 15.412 3.325 1.00 93.06 199 SER A O 1
ATOM 1584 N N . LEU A 1 200 ? 12.149 15.122 1.282 1.00 92.94 200 LEU A N 1
ATOM 1585 C CA . LEU A 1 200 ? 10.786 15.497 1.667 1.00 92.94 200 LEU A CA 1
ATOM 1586 C C . LEU A 1 200 ? 10.185 14.506 2.668 1.00 92.94 200 LEU A C 1
ATOM 1588 O O . LEU A 1 200 ? 10.203 13.290 2.450 1.00 92.94 200 LEU A O 1
ATOM 1592 N N . LYS A 1 201 ? 9.585 15.027 3.738 1.00 90.25 201 LYS A N 1
ATOM 1593 C CA . LYS A 1 201 ? 8.710 14.257 4.632 1.00 90.25 201 LYS A CA 1
ATOM 1594 C C . LYS A 1 201 ? 7.395 13.909 3.920 1.00 90.25 201 LYS A C 1
ATOM 1596 O O . LYS A 1 201 ? 7.023 14.596 2.966 1.00 90.25 201 LYS A O 1
ATOM 1601 N N . PRO A 1 202 ? 6.623 12.919 4.408 1.00 84.38 202 PRO A N 1
ATOM 1602 C CA . PRO A 1 202 ? 5.385 12.487 3.757 1.00 84.38 202 PRO A CA 1
ATOM 1603 C C . PRO A 1 202 ? 4.408 13.615 3.396 1.00 84.38 202 PRO A C 1
ATOM 1605 O O . PRO A 1 202 ? 3.901 13.671 2.279 1.00 84.38 202 PRO A O 1
ATOM 1608 N N . GLN A 1 203 ? 4.167 14.557 4.313 1.00 81.81 203 GLN A N 1
ATOM 1609 C CA . GLN A 1 203 ? 3.238 15.664 4.065 1.00 81.81 203 GLN A CA 1
ATOM 1610 C C . GLN A 1 203 ? 3.782 16.673 3.042 1.00 81.81 203 GLN A C 1
ATOM 1612 O O . GLN A 1 203 ? 3.035 17.172 2.204 1.00 81.81 203 GLN A O 1
ATOM 1617 N N . GLU A 1 204 ? 5.085 16.944 3.074 1.00 91.62 204 GLU A N 1
ATOM 1618 C CA . GLU A 1 204 ? 5.752 17.839 2.123 1.00 91.62 204 GLU A CA 1
ATOM 1619 C C . GLU A 1 204 ? 5.755 17.223 0.720 1.00 91.62 204 GLU A C 1
ATOM 1621 O O . GLU A 1 204 ? 5.502 17.914 -0.264 1.00 91.62 204 GLU A O 1
ATOM 1626 N N . PHE A 1 205 ? 5.949 15.904 0.629 1.00 95.62 205 PHE A N 1
ATOM 1627 C CA . PHE A 1 205 ? 5.850 15.163 -0.623 1.00 95.62 205 PHE A CA 1
ATOM 1628 C C . PHE A 1 205 ? 4.422 15.161 -1.191 1.00 95.62 205 PHE A C 1
ATOM 1630 O O . PHE A 1 205 ? 4.238 15.333 -2.396 1.00 95.62 205 PHE A O 1
ATOM 1637 N N . ARG A 1 206 ? 3.394 15.034 -0.337 1.00 90.38 206 ARG A N 1
ATOM 1638 C CA . ARG A 1 206 ? 1.985 15.188 -0.748 1.00 90.38 206 ARG A CA 1
ATOM 1639 C C . ARG A 1 206 ? 1.741 16.571 -1.363 1.00 90.38 206 ARG A C 1
ATOM 1641 O O . ARG A 1 206 ? 1.201 16.654 -2.462 1.00 90.38 206 ARG A O 1
ATOM 1648 N N . THR A 1 207 ? 2.209 17.638 -0.714 1.00 91.19 207 THR A N 1
ATOM 1649 C CA . THR A 1 207 ? 2.130 19.011 -1.249 1.00 91.19 207 THR A CA 1
ATOM 1650 C C . THR A 1 207 ? 2.918 19.171 -2.550 1.00 91.19 207 THR A C 1
ATOM 1652 O O . THR A 1 207 ? 2.442 19.807 -3.487 1.00 91.19 207 THR A O 1
ATOM 1655 N N . PHE A 1 208 ? 4.100 18.562 -2.648 1.00 95.88 208 PHE A N 1
ATOM 1656 C CA . PHE A 1 208 ? 4.896 18.549 -3.872 1.00 95.88 208 PHE A CA 1
ATOM 1657 C C . PHE A 1 208 ? 4.128 17.927 -5.051 1.00 95.88 208 PHE A C 1
ATOM 1659 O O . PHE A 1 208 ? 4.093 18.529 -6.123 1.00 95.88 208 PHE A O 1
ATOM 1666 N N . LEU A 1 209 ? 3.465 16.778 -4.862 1.00 94.50 209 LEU A N 1
ATOM 1667 C CA . LEU A 1 209 ? 2.637 16.172 -5.913 1.00 94.50 209 LEU A CA 1
ATOM 1668 C C . LEU A 1 209 ? 1.439 17.054 -6.281 1.00 94.50 209 LEU A C 1
ATOM 1670 O O . LEU A 1 209 ? 1.168 17.234 -7.468 1.00 94.50 209 LEU A O 1
ATOM 1674 N N . THR A 1 210 ? 0.791 17.682 -5.297 1.00 90.88 210 THR A N 1
ATOM 1675 C CA . THR A 1 210 ? -0.271 18.669 -5.546 1.00 90.88 210 THR A CA 1
ATOM 1676 C C . THR A 1 210 ? 0.220 19.810 -6.436 1.00 90.88 210 THR A C 1
ATOM 1678 O O . THR A 1 210 ? -0.435 20.138 -7.421 1.00 90.88 210 THR A O 1
ATOM 1681 N N . ASN A 1 211 ? 1.411 20.350 -6.167 1.00 92.31 211 ASN A N 1
ATOM 1682 C CA . ASN A 1 211 ? 2.028 21.404 -6.981 1.00 92.31 211 ASN A CA 1
ATOM 1683 C C . ASN A 1 211 ? 2.431 20.926 -8.387 1.00 92.31 211 ASN A C 1
ATOM 1685 O O . ASN A 1 211 ? 2.623 21.738 -9.290 1.00 92.31 211 ASN A O 1
ATOM 1689 N N . LYS A 1 212 ? 2.558 19.611 -8.588 1.00 92.44 212 LYS A N 1
ATOM 1690 C CA . LYS A 1 212 ? 2.740 18.976 -9.899 1.00 92.44 212 LYS A CA 1
ATOM 1691 C C . LYS A 1 212 ? 1.409 18.580 -10.552 1.00 92.44 212 LYS A C 1
ATOM 1693 O O . LYS A 1 212 ? 1.429 17.864 -11.547 1.00 92.44 212 LYS A O 1
ATOM 1698 N N . ASN A 1 213 ? 0.272 19.054 -10.033 1.00 92.00 213 ASN A N 1
ATOM 1699 C CA . ASN A 1 213 ? -1.082 18.709 -10.475 1.00 92.00 213 ASN A CA 1
ATOM 1700 C C . ASN A 1 213 ? -1.387 17.203 -10.384 1.00 92.00 213 ASN A C 1
ATOM 1702 O O . ASN A 1 213 ? -2.053 16.648 -11.254 1.00 92.00 213 ASN A O 1
ATOM 1706 N N . ILE A 1 214 ? -0.898 16.539 -9.333 1.00 90.75 214 ILE A N 1
ATOM 1707 C CA . ILE A 1 214 ? -1.181 15.136 -9.003 1.00 90.75 214 ILE A CA 1
ATOM 1708 C C . ILE A 1 214 ? -1.762 15.099 -7.586 1.00 90.75 214 ILE A C 1
ATOM 1710 O O . ILE A 1 214 ? -1.053 15.051 -6.586 1.00 90.75 214 ILE A O 1
ATOM 1714 N N . THR A 1 215 ? -3.082 15.169 -7.514 1.00 81.44 215 THR A N 1
ATOM 1715 C CA . THR A 1 215 ? -3.887 15.370 -6.302 1.00 81.44 215 THR A CA 1
ATOM 1716 C C . THR A 1 215 ? -4.851 14.216 -6.038 1.00 81.44 215 THR A C 1
ATOM 1718 O O . THR A 1 215 ? -5.130 13.884 -4.887 1.00 81.44 215 THR A O 1
ATOM 1721 N N . ASN A 1 216 ? -5.359 13.578 -7.094 1.00 79.19 216 ASN A N 1
ATOM 1722 C CA . ASN A 1 216 ? -6.334 12.505 -6.995 1.00 79.19 216 ASN A CA 1
ATOM 1723 C C . ASN A 1 216 ? -5.650 11.157 -6.712 1.00 79.19 216 ASN A C 1
ATOM 1725 O O . ASN A 1 216 ? -4.669 10.791 -7.362 1.00 79.19 216 ASN A O 1
ATOM 1729 N N . LYS A 1 217 ? -6.221 10.363 -5.795 1.00 71.62 217 LYS A N 1
ATOM 1730 C CA . LYS A 1 217 ? -5.797 8.988 -5.475 1.00 71.62 217 LYS A CA 1
ATOM 1731 C C . LYS A 1 217 ? -5.635 8.102 -6.719 1.00 71.62 217 LYS A C 1
ATOM 1733 O O . LYS A 1 217 ? -4.692 7.311 -6.784 1.00 71.62 217 LYS A O 1
ATOM 1738 N N . TYR A 1 218 ? -6.511 8.230 -7.718 1.00 75.19 218 TYR A N 1
ATOM 1739 C CA . TYR A 1 218 ? -6.398 7.461 -8.965 1.00 75.19 218 TYR A CA 1
ATOM 1740 C C . TYR A 1 218 ? -5.164 7.865 -9.778 1.00 75.19 218 TYR A C 1
ATOM 1742 O O . TYR A 1 218 ? -4.454 7.006 -10.300 1.00 75.19 218 TYR A O 1
ATOM 1750 N N . THR A 1 219 ? -4.865 9.160 -9.832 1.00 82.25 219 THR A N 1
ATOM 1751 C CA . THR A 1 219 ? -3.704 9.709 -10.542 1.00 82.25 219 THR A CA 1
ATOM 1752 C C . THR A 1 219 ? -2.406 9.383 -9.811 1.00 82.25 219 THR A C 1
ATOM 1754 O O . THR A 1 219 ? -1.426 9.027 -10.455 1.00 82.25 219 THR A O 1
ATOM 1757 N N . ILE A 1 220 ? -2.412 9.368 -8.474 1.00 85.06 220 ILE A N 1
ATOM 1758 C CA . ILE A 1 220 ? -1.297 8.871 -7.650 1.00 85.06 220 ILE A CA 1
ATOM 1759 C C . ILE A 1 220 ? -1.034 7.385 -7.923 1.00 85.06 220 ILE A C 1
ATOM 1761 O O . ILE A 1 220 ? 0.109 6.985 -8.133 1.00 85.06 220 ILE A O 1
ATOM 1765 N N . THR A 1 221 ? -2.088 6.566 -7.982 1.00 79.31 221 THR A N 1
ATOM 1766 C CA . THR A 1 221 ? -1.966 5.132 -8.299 1.00 79.31 221 THR A CA 1
ATOM 1767 C C . THR A 1 221 ? -1.438 4.922 -9.723 1.00 79.31 221 THR A C 1
ATOM 1769 O O . THR A 1 221 ? -0.604 4.050 -9.961 1.00 79.31 221 THR A O 1
ATOM 1772 N N . HIS A 1 222 ? -1.867 5.755 -10.676 1.00 86.50 222 HIS A N 1
ATOM 1773 C CA . HIS A 1 222 ? -1.362 5.724 -12.047 1.00 86.50 222 HIS A CA 1
ATOM 1774 C C . HIS A 1 222 ? 0.100 6.168 -12.149 1.00 86.50 222 HIS A C 1
ATOM 1776 O O . HIS A 1 222 ? 0.875 5.551 -12.882 1.00 86.50 222 HIS A O 1
ATOM 1782 N N . LEU A 1 223 ? 0.485 7.224 -11.426 1.00 93.00 223 LEU A N 1
ATOM 1783 C CA . LEU A 1 223 ? 1.869 7.673 -11.314 1.00 93.00 223 LEU A CA 1
ATOM 1784 C C . LEU A 1 223 ? 2.734 6.527 -10.787 1.00 93.00 223 LEU A C 1
ATOM 1786 O O . LEU A 1 223 ? 3.719 6.180 -11.428 1.00 93.00 223 LEU A O 1
ATOM 1790 N N . LEU A 1 224 ? 2.325 5.890 -9.685 1.00 92.38 224 LEU A N 1
ATOM 1791 C CA . LEU A 1 224 ? 3.037 4.747 -9.117 1.00 92.38 224 LEU A CA 1
ATOM 1792 C C . LEU A 1 224 ? 3.213 3.617 -10.141 1.00 92.38 224 LEU A C 1
ATOM 1794 O O . LEU A 1 224 ? 4.329 3.146 -10.335 1.00 92.38 224 LEU A O 1
ATOM 1798 N N . ASN A 1 225 ? 2.144 3.245 -10.851 1.00 89.56 225 ASN A N 1
ATOM 1799 C CA . ASN A 1 225 ? 2.210 2.220 -11.893 1.00 89.56 225 ASN A CA 1
ATOM 1800 C C . ASN A 1 225 ? 3.188 2.593 -13.021 1.00 89.56 225 ASN A C 1
ATOM 1802 O O . ASN A 1 225 ? 3.997 1.773 -13.438 1.00 89.56 225 ASN A O 1
ATOM 1806 N N . SER A 1 226 ? 3.145 3.842 -13.488 1.00 94.44 226 SER A N 1
ATOM 1807 C CA . SER A 1 226 ? 4.016 4.327 -14.570 1.00 94.44 226 SER A CA 1
ATOM 1808 C C . SER A 1 226 ? 5.488 4.316 -14.147 1.00 94.44 226 SER A C 1
ATOM 1810 O O . SER A 1 226 ? 6.361 3.915 -14.911 1.00 94.44 226 SER A O 1
ATOM 1812 N N . LEU A 1 227 ? 5.773 4.710 -12.903 1.00 96.19 227 LEU A N 1
ATOM 1813 C CA . LEU A 1 227 ? 7.124 4.678 -12.346 1.00 96.19 227 LEU A CA 1
ATOM 1814 C C . LEU A 1 227 ? 7.642 3.247 -12.178 1.00 96.19 227 LEU A C 1
ATOM 1816 O O . LEU A 1 227 ? 8.805 2.989 -12.468 1.00 96.19 227 LEU A O 1
ATOM 1820 N N . GLU A 1 228 ? 6.798 2.309 -11.746 1.00 94.12 228 GLU A N 1
ATOM 1821 C CA . GLU A 1 228 ? 7.172 0.896 -11.621 1.00 94.12 228 GLU A CA 1
ATOM 1822 C C . GLU A 1 228 ? 7.434 0.247 -12.988 1.00 94.12 228 GLU A C 1
ATOM 1824 O O . GLU A 1 228 ? 8.395 -0.508 -13.133 1.00 94.12 228 GLU A O 1
ATOM 1829 N N . GLN A 1 229 ? 6.654 0.604 -14.013 1.00 94.75 229 GLN A N 1
ATOM 1830 C CA . GLN A 1 229 ? 6.913 0.224 -15.406 1.00 94.75 229 GLN A CA 1
ATOM 1831 C C . GLN A 1 229 ? 8.257 0.771 -15.908 1.00 94.75 229 GLN A C 1
ATOM 1833 O O . GLN A 1 229 ? 9.035 0.027 -16.507 1.00 94.75 229 GLN A O 1
ATOM 1838 N N . LEU A 1 230 ? 8.563 2.044 -15.626 1.00 95.06 230 LEU A N 1
ATOM 1839 C CA . LEU A 1 230 ? 9.859 2.648 -15.956 1.00 95.06 230 LEU A CA 1
ATOM 1840 C C . LEU A 1 230 ? 11.005 1.942 -15.238 1.00 95.06 230 LEU A C 1
ATOM 1842 O O . LEU A 1 230 ? 11.998 1.598 -15.871 1.00 95.06 230 LEU A O 1
ATOM 1846 N N . ASN A 1 231 ? 10.859 1.695 -13.935 1.00 93.69 231 ASN A N 1
ATOM 1847 C CA . ASN A 1 231 ? 11.868 1.012 -13.135 1.00 93.69 231 ASN A CA 1
ATOM 1848 C C . ASN A 1 231 ? 12.171 -0.383 -13.695 1.00 93.69 231 ASN A C 1
ATOM 1850 O O . ASN A 1 231 ? 13.337 -0.717 -13.876 1.00 93.69 231 ASN A O 1
ATOM 1854 N N . TYR A 1 232 ? 11.136 -1.149 -14.058 1.00 93.81 232 TYR A N 1
ATOM 1855 C CA . TYR A 1 232 ? 11.296 -2.440 -14.728 1.00 93.81 232 TYR A CA 1
ATOM 1856 C C . TYR A 1 232 ? 12.068 -2.317 -16.046 1.00 93.81 232 TYR A C 1
ATOM 1858 O O . TYR A 1 232 ? 13.018 -3.062 -16.280 1.00 93.81 232 TYR A O 1
ATOM 1866 N N . ARG A 1 233 ? 11.695 -1.371 -16.916 1.00 92.75 233 ARG A N 1
ATOM 1867 C CA . ARG A 1 233 ? 12.364 -1.214 -18.214 1.00 92.75 233 ARG A CA 1
ATOM 1868 C C . ARG A 1 233 ? 13.808 -0.750 -18.073 1.00 92.75 233 ARG A C 1
ATOM 1870 O O . ARG A 1 233 ? 14.666 -1.270 -18.780 1.00 92.75 233 ARG A O 1
ATOM 1877 N N . PHE A 1 234 ? 14.097 0.155 -17.142 1.00 91.56 234 PHE A N 1
ATOM 1878 C CA . PHE A 1 234 ? 15.469 0.541 -16.820 1.00 91.56 234 PHE A CA 1
ATOM 1879 C C . PHE A 1 234 ? 16.279 -0.631 -16.259 1.00 91.56 234 PHE A C 1
ATOM 1881 O O . PHE A 1 234 ? 17.409 -0.837 -16.696 1.00 91.56 234 PHE A O 1
ATOM 1888 N N . ASP A 1 235 ? 15.694 -1.453 -15.383 1.00 89.12 235 ASP A N 1
ATOM 1889 C CA . ASP A 1 235 ? 16.335 -2.670 -14.873 1.00 89.12 235 ASP A CA 1
ATOM 1890 C C . ASP A 1 235 ? 16.721 -3.642 -16.001 1.00 89.12 235 ASP A C 1
ATOM 1892 O O . ASP A 1 235 ? 17.788 -4.253 -15.934 1.00 89.12 235 ASP A O 1
ATOM 1896 N N . GLN A 1 236 ? 15.899 -3.763 -17.052 1.00 89.88 236 GLN A N 1
ATOM 1897 C CA . GLN A 1 236 ? 16.191 -4.623 -18.208 1.00 89.88 236 GLN A CA 1
ATOM 1898 C C . GLN A 1 236 ? 17.363 -4.130 -19.063 1.00 89.88 236 GLN A C 1
ATOM 1900 O O . GLN A 1 236 ? 18.027 -4.935 -19.712 1.00 89.88 236 GLN A O 1
ATOM 1905 N N . VAL A 1 237 ? 17.608 -2.819 -19.095 1.00 87.38 237 VAL A N 1
ATOM 1906 C CA . VAL A 1 237 ? 18.623 -2.203 -19.967 1.00 87.38 237 VAL A CA 1
ATOM 1907 C C . VAL A 1 237 ? 19.823 -1.657 -19.202 1.00 87.38 237 VAL A C 1
ATOM 1909 O O . VAL A 1 237 ? 20.692 -1.036 -19.811 1.00 87.38 237 VAL A O 1
ATOM 1912 N N . LYS A 1 238 ? 19.907 -1.894 -17.887 1.00 84.25 238 LYS A N 1
ATOM 1913 C CA . LYS A 1 238 ? 20.924 -1.291 -17.013 1.00 84.25 238 LYS A CA 1
ATOM 1914 C C . LYS A 1 238 ? 22.371 -1.609 -17.403 1.00 84.25 238 LYS A C 1
ATOM 1916 O O . LYS A 1 238 ? 23.276 -0.829 -17.111 1.00 84.25 238 LYS A O 1
ATOM 1921 N N . ASP A 1 239 ? 22.581 -2.732 -18.088 1.00 86.38 239 ASP A N 1
ATOM 1922 C CA . ASP A 1 239 ? 23.901 -3.182 -18.537 1.00 86.38 239 ASP A CA 1
ATOM 1923 C C . ASP A 1 239 ? 24.295 -2.613 -19.917 1.00 86.38 239 ASP A C 1
ATOM 1925 O O . ASP A 1 239 ? 25.455 -2.722 -20.327 1.00 86.38 239 ASP A O 1
ATOM 1929 N N . ASN A 1 240 ? 23.374 -1.939 -20.622 1.00 87.25 240 ASN A N 1
ATOM 1930 C CA . ASN A 1 240 ? 23.663 -1.296 -21.903 1.00 87.25 240 ASN A CA 1
ATOM 1931 C C . ASN A 1 240 ? 24.598 -0.088 -21.738 1.00 87.25 240 ASN A C 1
ATOM 1933 O O . ASN A 1 240 ? 24.468 0.718 -20.818 1.00 87.25 240 ASN A O 1
ATOM 1937 N N . LEU A 1 241 ? 25.516 0.102 -22.693 1.00 82.06 241 LEU A N 1
ATOM 1938 C CA . LEU A 1 241 ? 26.504 1.190 -22.648 1.00 82.06 241 LEU A CA 1
ATOM 1939 C C . LEU A 1 241 ? 25.870 2.586 -22.611 1.00 82.06 241 LEU A C 1
ATOM 1941 O O . LEU A 1 241 ? 26.344 3.448 -21.876 1.00 82.06 241 LEU A O 1
ATOM 1945 N N . TRP A 1 242 ? 24.786 2.806 -23.356 1.00 78.62 242 TRP A N 1
ATOM 1946 C CA . TRP A 1 242 ? 24.096 4.098 -23.391 1.00 78.62 242 TRP A CA 1
ATOM 1947 C C . TRP A 1 242 ? 23.370 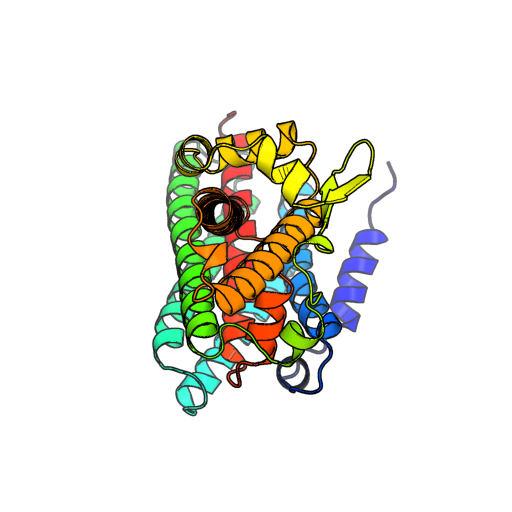4.418 -22.071 1.00 78.62 242 TRP A C 1
ATOM 1949 O O . TRP A 1 242 ? 23.258 5.589 -21.698 1.00 78.62 242 TRP A O 1
ATOM 1959 N N . PHE A 1 243 ? 22.959 3.397 -21.309 1.00 83.62 243 PHE A N 1
ATOM 1960 C CA . PHE A 1 243 ? 22.357 3.576 -19.985 1.00 83.62 243 PHE A CA 1
ATOM 1961 C C . PHE A 1 243 ? 23.372 4.095 -18.954 1.00 83.62 243 PHE A C 1
ATOM 1963 O O . PHE A 1 243 ? 22.995 4.752 -17.989 1.00 83.62 243 PHE A O 1
ATOM 1970 N N . LYS A 1 244 ? 24.678 3.883 -19.178 1.00 78.75 244 LYS A N 1
ATOM 1971 C CA . LYS A 1 244 ? 25.748 4.400 -18.304 1.00 78.75 244 LYS A CA 1
ATOM 1972 C C . LYS A 1 244 ? 25.923 5.919 -18.380 1.00 78.75 244 LYS A C 1
ATOM 1974 O O . LYS A 1 244 ? 26.742 6.470 -17.648 1.00 78.75 244 LYS A O 1
ATOM 1979 N N . THR A 1 245 ? 25.188 6.608 -19.254 1.00 84.56 245 THR A N 1
ATOM 1980 C CA . THR A 1 245 ? 25.209 8.071 -19.286 1.00 84.56 245 THR A CA 1
ATOM 1981 C C . THR A 1 245 ? 24.520 8.647 -18.037 1.00 84.56 245 THR A C 1
ATOM 1983 O O . THR A 1 245 ? 23.493 8.118 -17.599 1.00 84.56 245 THR A O 1
ATOM 1986 N N . PRO A 1 246 ? 25.029 9.756 -17.459 1.00 86.94 246 PRO A N 1
ATOM 1987 C CA . PRO A 1 246 ? 24.457 10.344 -16.244 1.00 86.94 246 PRO A CA 1
ATOM 1988 C C . PRO A 1 246 ? 22.966 10.685 -16.352 1.00 86.94 246 PRO A C 1
ATOM 1990 O O . PRO A 1 246 ? 22.248 10.644 -15.358 1.00 86.94 246 PRO A O 1
ATOM 1993 N N . HIS A 1 247 ? 22.488 10.996 -17.559 1.00 86.31 247 HIS A N 1
ATOM 1994 C CA . HIS A 1 247 ? 21.085 11.292 -17.826 1.00 86.31 247 HIS A CA 1
ATOM 1995 C C . HIS A 1 247 ? 20.161 10.121 -17.445 1.00 86.31 247 HIS A C 1
ATOM 1997 O O . HIS A 1 247 ? 19.290 10.287 -16.591 1.00 86.31 247 HIS A O 1
ATOM 2003 N N . PHE A 1 248 ? 20.383 8.926 -18.003 1.00 86.06 248 PHE A N 1
ATOM 2004 C CA . PHE A 1 248 ? 19.528 7.761 -17.743 1.00 86.06 248 PHE A CA 1
ATOM 2005 C C . PHE A 1 248 ? 19.699 7.205 -16.325 1.00 86.06 248 PHE A C 1
ATOM 2007 O O . PHE A 1 248 ? 18.714 6.813 -15.702 1.00 86.06 248 PHE A O 1
ATOM 2014 N N . GLN A 1 249 ? 20.910 7.257 -15.760 1.00 88.19 249 GLN A N 1
ATOM 2015 C CA . GLN A 1 249 ? 21.132 6.886 -14.356 1.00 88.19 249 GLN A CA 1
ATOM 2016 C C . GLN A 1 249 ? 20.365 7.799 -13.390 1.00 88.19 249 GLN A C 1
ATOM 2018 O O . GLN A 1 249 ? 19.779 7.322 -12.415 1.00 88.19 249 GLN A O 1
ATOM 2023 N N . ASN A 1 250 ? 20.321 9.106 -13.670 1.00 90.50 250 ASN A N 1
ATOM 2024 C CA . ASN A 1 250 ? 19.542 10.053 -12.877 1.00 90.50 250 ASN A CA 1
ATOM 2025 C C . ASN A 1 250 ? 18.037 9.812 -13.018 1.00 90.50 250 ASN A C 1
ATOM 2027 O O . ASN A 1 250 ? 17.337 9.837 -12.008 1.00 90.50 250 ASN A O 1
ATOM 2031 N N . GLN A 1 251 ? 17.539 9.527 -14.227 1.00 91.19 251 GLN A N 1
ATOM 2032 C CA . GLN A 1 251 ? 16.129 9.178 -14.439 1.00 91.19 251 GLN A CA 1
ATOM 2033 C C . GLN A 1 251 ? 15.738 7.895 -13.697 1.00 91.19 251 GLN A C 1
ATOM 2035 O O . GLN A 1 251 ? 14.702 7.861 -13.035 1.00 91.19 251 GLN A O 1
ATOM 2040 N N . PHE A 1 252 ? 16.583 6.865 -13.735 1.00 92.44 252 PHE A N 1
ATOM 2041 C CA . PHE A 1 252 ? 16.355 5.625 -12.998 1.00 92.44 252 PHE A CA 1
ATOM 2042 C C . PHE A 1 252 ? 16.293 5.862 -11.484 1.00 92.44 252 PHE A C 1
ATOM 2044 O O . PHE A 1 252 ? 15.328 5.475 -10.824 1.00 92.44 252 PHE A O 1
ATOM 2051 N N . LYS A 1 253 ? 17.270 6.594 -10.935 1.00 93.19 253 LYS A N 1
ATOM 2052 C CA . LYS A 1 253 ? 17.298 6.955 -9.510 1.00 93.19 253 LYS A CA 1
ATOM 2053 C C . LYS A 1 253 ? 16.090 7.803 -9.107 1.00 93.19 253 LYS A C 1
ATOM 2055 O O . LYS A 1 253 ? 15.554 7.639 -8.010 1.00 93.19 253 LYS A O 1
ATOM 2060 N N . LEU A 1 254 ? 15.658 8.712 -9.978 1.00 94.56 254 LEU A N 1
ATOM 2061 C CA . LEU A 1 254 ? 14.476 9.539 -9.766 1.00 94.56 254 LEU A CA 1
ATOM 2062 C C . LEU A 1 254 ? 13.201 8.688 -9.736 1.00 94.56 254 LEU A C 1
ATOM 2064 O O . LEU A 1 254 ? 12.394 8.867 -8.826 1.00 94.56 254 LEU A O 1
ATOM 2068 N N . ALA A 1 255 ? 13.052 7.723 -10.650 1.00 94.94 255 ALA A N 1
ATOM 2069 C CA . ALA A 1 255 ? 11.927 6.789 -10.646 1.00 94.94 255 ALA A CA 1
ATOM 2070 C C . ALA A 1 255 ? 11.868 5.981 -9.339 1.00 94.94 255 ALA A C 1
ATOM 2072 O O . ALA A 1 255 ? 10.828 5.963 -8.683 1.00 94.94 255 ALA A O 1
ATOM 2073 N N . GLN A 1 256 ? 12.995 5.403 -8.907 1.00 94.69 256 GLN A N 1
ATOM 2074 C CA . GLN A 1 256 ? 13.095 4.678 -7.633 1.00 94.69 256 GLN A CA 1
ATOM 2075 C C . GLN A 1 256 ? 12.726 5.558 -6.434 1.00 94.69 256 GLN A C 1
ATOM 2077 O O . GLN A 1 256 ? 11.899 5.176 -5.607 1.00 94.69 256 GLN A O 1
ATOM 2082 N N . THR A 1 257 ? 13.280 6.771 -6.380 1.00 95.81 257 THR A N 1
ATOM 2083 C CA . THR A 1 257 ? 13.026 7.720 -5.287 1.00 95.81 257 THR A CA 1
ATOM 2084 C C . THR A 1 257 ? 11.550 8.125 -5.232 1.00 95.81 257 THR A C 1
ATOM 2086 O O . THR A 1 257 ? 10.968 8.205 -4.152 1.00 95.81 257 THR A O 1
ATOM 2089 N N . LEU A 1 258 ? 10.914 8.356 -6.386 1.00 96.06 258 LEU A N 1
ATOM 2090 C CA . LEU A 1 258 ? 9.488 8.675 -6.452 1.00 96.06 258 LEU A CA 1
ATOM 2091 C C . LEU A 1 258 ? 8.617 7.491 -6.008 1.00 96.06 258 LEU A C 1
ATOM 2093 O O . LEU A 1 258 ? 7.664 7.709 -5.265 1.00 96.06 258 LEU A O 1
ATOM 2097 N N . ILE A 1 259 ? 8.945 6.253 -6.398 1.00 93.69 259 ILE A N 1
ATOM 2098 C CA . ILE A 1 259 ? 8.234 5.046 -5.934 1.00 93.69 259 ILE A CA 1
ATOM 2099 C C . ILE A 1 259 ? 8.296 4.945 -4.408 1.00 93.69 259 ILE A C 1
ATOM 2101 O O . ILE A 1 259 ? 7.261 4.763 -3.763 1.00 93.69 259 ILE A O 1
ATOM 2105 N N . GLU A 1 260 ? 9.491 5.083 -3.826 1.00 90.44 260 GLU A N 1
ATOM 2106 C CA . GLU A 1 260 ? 9.692 5.044 -2.374 1.00 90.44 260 GLU A CA 1
ATOM 2107 C C . GLU A 1 260 ? 8.864 6.122 -1.671 1.00 90.44 260 GLU A C 1
ATOM 2109 O O . GLU A 1 260 ? 8.109 5.818 -0.747 1.00 90.44 260 GLU A O 1
ATOM 2114 N N . LYS A 1 261 ? 8.933 7.369 -2.151 1.00 93.44 261 LYS A N 1
ATOM 2115 C CA . LYS A 1 261 ? 8.208 8.493 -1.551 1.00 93.44 261 LYS A CA 1
ATOM 2116 C C . LYS A 1 261 ? 6.697 8.382 -1.695 1.00 93.44 261 LYS A C 1
ATOM 2118 O O . LYS A 1 261 ? 5.983 8.744 -0.759 1.00 93.44 261 LYS A O 1
ATOM 2123 N N . ILE A 1 262 ? 6.192 7.849 -2.808 1.00 90.00 262 ILE A N 1
ATOM 2124 C CA . ILE A 1 262 ? 4.759 7.572 -2.967 1.00 90.00 262 ILE A CA 1
ATOM 2125 C C . ILE A 1 262 ? 4.321 6.496 -1.977 1.00 90.00 262 ILE A C 1
ATOM 2127 O O . ILE A 1 262 ? 3.321 6.704 -1.302 1.00 90.00 262 ILE A O 1
ATOM 2131 N N . LYS A 1 263 ? 5.065 5.395 -1.830 1.00 82.69 263 LYS A N 1
ATOM 2132 C CA . LYS A 1 263 ? 4.725 4.317 -0.883 1.00 82.69 263 LYS A CA 1
ATOM 2133 C C . LYS A 1 263 ? 4.810 4.766 0.580 1.00 82.69 263 LYS A C 1
ATOM 2135 O O . LYS A 1 263 ? 3.996 4.345 1.395 1.00 82.69 263 LYS A O 1
ATOM 2140 N N . GLU A 1 264 ? 5.767 5.632 0.912 1.00 80.56 264 GLU A N 1
ATOM 2141 C CA . GLU A 1 264 ? 5.883 6.254 2.237 1.00 80.56 264 GLU A CA 1
ATOM 2142 C C . GLU A 1 264 ? 4.702 7.195 2.511 1.00 80.56 264 GLU A C 1
ATOM 2144 O O . GLU A 1 264 ? 4.108 7.183 3.591 1.00 80.56 264 GLU A O 1
ATOM 2149 N N . SER A 1 265 ? 4.354 8.012 1.516 1.00 79.44 265 SER A N 1
ATOM 2150 C CA . SER A 1 265 ? 3.378 9.081 1.684 1.00 79.44 265 SER A CA 1
ATOM 2151 C C . SER A 1 265 ? 1.948 8.595 1.554 1.00 79.44 265 SER A C 1
ATOM 2153 O O . SER A 1 265 ? 1.118 9.106 2.289 1.00 79.44 265 SER A O 1
ATOM 2155 N N . TYR A 1 266 ? 1.669 7.624 0.684 1.00 74.50 266 TYR A N 1
ATOM 2156 C CA . TYR A 1 266 ? 0.359 7.047 0.362 1.00 74.50 266 TYR A CA 1
ATOM 2157 C C . TYR A 1 266 ? 0.382 5.523 0.580 1.00 74.50 266 TYR A C 1
ATOM 2159 O O . TYR A 1 266 ? 0.317 4.759 -0.387 1.00 74.50 266 TYR A O 1
ATOM 2167 N N . PRO A 1 267 ? 0.508 5.050 1.833 1.00 63.81 267 PRO A N 1
ATOM 2168 C CA . PRO A 1 267 ? 0.594 3.619 2.143 1.00 63.81 267 PRO A CA 1
ATOM 2169 C C . PRO A 1 267 ? -0.633 2.809 1.685 1.00 63.81 267 PRO A C 1
ATOM 2171 O O . PRO A 1 267 ? -0.549 1.594 1.545 1.00 63.81 267 PRO A O 1
ATOM 2174 N N . GLU A 1 268 ? -1.763 3.471 1.434 1.00 60.16 268 GLU A N 1
ATOM 2175 C CA . GLU A 1 268 ? -3.003 2.897 0.910 1.00 60.16 268 GLU A CA 1
ATOM 2176 C C . GLU A 1 268 ? -3.005 2.668 -0.614 1.00 60.16 268 GLU A C 1
ATOM 2178 O O . GLU A 1 268 ? -3.942 2.056 -1.150 1.00 60.16 268 GLU A O 1
ATOM 2183 N N . ALA A 1 269 ? -2.014 3.215 -1.328 1.00 64.75 269 ALA A N 1
ATOM 2184 C CA . ALA A 1 269 ? -1.892 3.081 -2.772 1.00 64.75 269 ALA A CA 1
ATOM 2185 C C . ALA A 1 269 ? -1.426 1.663 -3.119 1.00 64.75 269 ALA A C 1
ATOM 2187 O O . ALA A 1 269 ? -0.302 1.269 -2.816 1.00 64.75 269 ALA A O 1
ATOM 2188 N N . LEU A 1 270 ? -2.306 0.907 -3.776 1.00 66.06 270 LEU A N 1
ATOM 2189 C CA . LEU A 1 270 ? -2.003 -0.417 -4.305 1.00 66.06 270 LEU A CA 1
ATOM 2190 C C . LEU A 1 270 ? -1.752 -0.304 -5.807 1.00 66.06 270 LEU A C 1
ATOM 2192 O O . LEU A 1 270 ? -2.661 0.050 -6.560 1.00 66.06 270 LEU A O 1
ATOM 2196 N N . SER A 1 271 ? -0.532 -0.602 -6.243 1.00 74.25 271 SER A N 1
ATOM 2197 C CA . SER A 1 271 ? -0.186 -0.589 -7.661 1.00 74.25 271 SER A CA 1
ATOM 2198 C C . SER A 1 271 ? -0.617 -1.866 -8.384 1.00 74.25 271 SER A C 1
ATOM 2200 O O . SER A 1 271 ? -0.895 -2.900 -7.770 1.00 74.25 271 SER A O 1
ATOM 2202 N N . GLN A 1 272 ? -0.649 -1.815 -9.720 1.00 75.06 272 GLN A N 1
ATOM 2203 C CA . GLN A 1 272 ? -0.926 -3.007 -10.528 1.00 75.06 272 GLN A CA 1
ATOM 2204 C C . GLN A 1 272 ? 0.199 -4.039 -10.417 1.00 75.06 272 GLN A C 1
ATOM 2206 O O . GLN A 1 272 ? -0.085 -5.234 -10.449 1.00 75.06 272 GLN A O 1
ATOM 2211 N N . LEU A 1 273 ? 1.453 -3.595 -10.253 1.00 81.38 273 LEU A N 1
ATOM 2212 C CA . LEU A 1 273 ? 2.580 -4.492 -10.003 1.00 81.38 273 LEU A CA 1
ATOM 2213 C C . LEU A 1 273 ? 2.385 -5.228 -8.679 1.00 81.38 273 LEU A C 1
ATOM 2215 O O . LEU A 1 273 ? 2.446 -6.450 -8.663 1.00 81.38 273 LEU A O 1
ATOM 2219 N N . GLN A 1 274 ? 2.071 -4.506 -7.600 1.00 72.50 274 GLN A N 1
ATOM 2220 C CA . GLN A 1 274 ? 1.800 -5.116 -6.298 1.00 72.50 274 GLN A CA 1
ATOM 2221 C C . GLN A 1 274 ? 0.659 -6.123 -6.387 1.00 72.50 274 GLN A C 1
ATOM 2223 O O . GLN A 1 274 ? 0.814 -7.256 -5.946 1.00 72.50 274 GLN A O 1
ATOM 2228 N N . LEU A 1 275 ? -0.459 -5.757 -7.022 1.00 71.31 275 LEU A N 1
ATOM 2229 C CA . LEU A 1 275 ? -1.577 -6.676 -7.237 1.00 71.31 275 LEU A CA 1
ATOM 2230 C C . LEU A 1 275 ? -1.154 -7.931 -8.014 1.00 71.31 275 LEU A C 1
ATOM 2232 O O . LEU A 1 275 ? -1.528 -9.038 -7.641 1.00 71.31 275 LEU A O 1
ATOM 2236 N N . ALA A 1 276 ? -0.353 -7.785 -9.066 1.00 71.25 276 ALA A N 1
ATOM 2237 C CA . ALA A 1 276 ? 0.158 -8.929 -9.808 1.00 71.25 276 ALA A CA 1
ATOM 2238 C C . ALA A 1 276 ? 1.124 -9.785 -8.981 1.00 71.25 276 ALA A C 1
ATOM 2240 O O . ALA A 1 276 ? 1.104 -11.005 -9.113 1.00 71.25 276 ALA A O 1
ATOM 2241 N N . GLN A 1 277 ? 1.947 -9.173 -8.125 1.00 73.50 277 GLN A N 1
ATOM 2242 C CA . GLN A 1 277 ? 2.857 -9.887 -7.228 1.00 73.50 277 GLN A CA 1
ATOM 2243 C C . GLN A 1 277 ? 2.061 -10.702 -6.213 1.00 73.50 277 GLN A C 1
ATOM 2245 O O . GLN A 1 277 ? 2.307 -11.894 -6.079 1.00 73.50 277 GLN A O 1
ATOM 2250 N N . PHE A 1 278 ? 1.037 -10.102 -5.601 1.00 70.88 278 PHE A N 1
ATOM 2251 C CA . PHE A 1 278 ? 0.073 -10.794 -4.746 1.00 70.88 278 PHE A CA 1
ATOM 2252 C C . PHE A 1 278 ? -0.556 -11.998 -5.456 1.00 70.88 278 PHE A C 1
ATOM 2254 O O . PHE A 1 278 ? -0.524 -13.104 -4.928 1.00 70.88 278 PHE A O 1
ATOM 2261 N N . LEU A 1 279 ? -1.070 -11.810 -6.672 1.00 65.38 279 LEU A N 1
ATOM 2262 C CA . LEU A 1 279 ? -1.684 -12.886 -7.459 1.00 65.38 279 LEU A CA 1
ATOM 2263 C C . LEU A 1 279 ? -0.694 -13.975 -7.891 1.00 65.38 279 LEU A C 1
ATOM 2265 O O . LEU A 1 279 ? -1.096 -15.110 -8.131 1.00 65.38 279 LEU A O 1
ATOM 2269 N N . ALA A 1 280 ? 0.586 -13.628 -8.026 1.00 66.38 280 ALA A N 1
ATOM 2270 C CA . ALA A 1 280 ? 1.648 -14.567 -8.357 1.00 66.38 280 ALA A CA 1
ATOM 2271 C C . ALA A 1 280 ? 2.178 -15.322 -7.129 1.00 66.38 280 ALA A C 1
ATOM 2273 O O . ALA A 1 280 ? 2.807 -16.367 -7.298 1.00 66.38 280 ALA A O 1
ATOM 2274 N N . THR A 1 281 ? 1.937 -14.823 -5.910 1.00 64.00 281 THR A N 1
ATOM 2275 C CA . THR A 1 281 ? 2.244 -15.571 -4.686 1.00 64.00 281 THR A CA 1
ATOM 2276 C C . THR A 1 281 ? 1.261 -16.720 -4.503 1.00 64.00 281 THR A C 1
ATOM 2278 O O . THR A 1 281 ? 0.057 -16.585 -4.715 1.00 64.00 281 THR A O 1
ATOM 2281 N N . THR A 1 282 ? 1.776 -17.883 -4.109 1.00 51.50 282 THR A N 1
ATOM 2282 C CA . THR A 1 282 ? 0.951 -19.080 -3.908 1.00 51.50 282 THR A CA 1
ATOM 2283 C C . THR A 1 282 ? 0.290 -19.129 -2.529 1.00 51.50 282 THR A C 1
ATOM 2285 O O . THR A 1 282 ? -0.636 -19.918 -2.338 1.00 51.50 282 THR A O 1
ATOM 2288 N N . ASP A 1 283 ? 0.746 -18.330 -1.554 1.00 58.25 283 ASP A N 1
ATOM 2289 C CA . ASP A 1 283 ? 0.174 -18.320 -0.208 1.00 58.25 283 ASP A CA 1
ATOM 2290 C C . ASP A 1 283 ? -0.901 -17.231 -0.055 1.00 58.25 283 ASP A C 1
ATOM 2292 O O . ASP A 1 283 ? -0.660 -16.027 -0.056 1.00 58.25 283 ASP A O 1
ATOM 2296 N N . LYS A 1 284 ? -2.143 -17.693 0.099 1.00 59.09 284 LYS A N 1
ATOM 2297 C CA . LYS A 1 284 ? -3.371 -16.882 0.224 1.00 59.09 284 LYS A CA 1
ATOM 2298 C C . LYS A 1 284 ? -3.312 -15.885 1.392 1.00 59.09 284 LYS A C 1
ATOM 2300 O O . LYS A 1 284 ? -4.001 -14.867 1.403 1.00 59.09 284 LYS A O 1
ATOM 2305 N N . VAL A 1 285 ? -2.478 -16.206 2.377 1.00 65.44 285 VAL A N 1
ATOM 2306 C CA . VAL A 1 285 ? -2.275 -15.466 3.620 1.00 65.44 285 VAL A CA 1
ATOM 2307 C C . VAL A 1 285 ? -1.679 -14.085 3.369 1.00 65.44 285 VAL A C 1
ATOM 2309 O O . VAL A 1 285 ? -2.159 -13.114 3.948 1.00 65.44 285 VAL A O 1
ATOM 2312 N N . SER A 1 286 ? -0.705 -13.971 2.467 1.00 65.62 286 SER A N 1
ATOM 2313 C CA . SER A 1 286 ? -0.043 -12.701 2.149 1.00 65.62 286 SER A CA 1
ATOM 2314 C C . SER A 1 286 ? -1.026 -11.600 1.711 1.00 65.62 286 SER A C 1
ATOM 2316 O O . SER A 1 286 ? -0.923 -10.454 2.150 1.00 65.62 286 SER A O 1
ATOM 2318 N N . ILE A 1 287 ? -2.024 -11.947 0.890 1.00 67.50 287 ILE A N 1
ATOM 2319 C CA . ILE A 1 287 ? -3.045 -11.008 0.385 1.00 67.50 287 ILE A CA 1
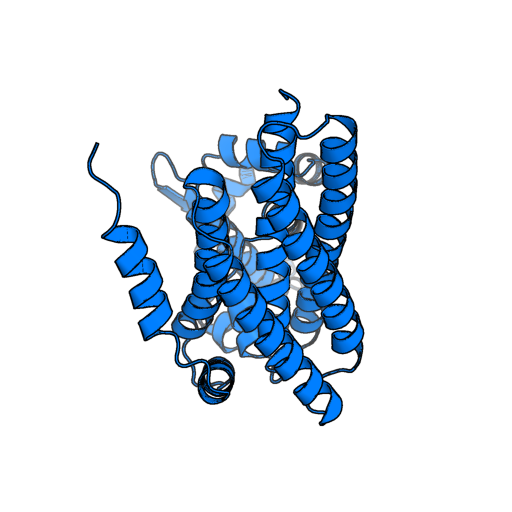ATOM 2320 C C . ILE A 1 287 ? -3.977 -10.544 1.510 1.00 67.50 287 ILE A C 1
ATOM 2322 O O . ILE A 1 287 ? -4.261 -9.351 1.634 1.00 67.50 287 ILE A O 1
ATOM 2326 N N . ILE A 1 288 ? -4.441 -11.487 2.335 1.00 64.50 288 ILE A N 1
ATOM 2327 C CA . ILE A 1 288 ? -5.351 -11.216 3.457 1.00 64.50 288 ILE A CA 1
ATOM 2328 C C . ILE A 1 288 ? -4.665 -10.287 4.465 1.00 64.50 288 ILE A C 1
ATOM 2330 O O . ILE A 1 288 ? -5.206 -9.234 4.796 1.00 64.50 288 ILE A O 1
ATOM 2334 N N . MET A 1 289 ? -3.425 -10.608 4.843 1.00 69.88 289 MET A N 1
ATOM 2335 C CA . MET A 1 289 ? -2.625 -9.821 5.784 1.00 69.88 289 MET A CA 1
ATOM 2336 C C . MET A 1 289 ? -2.418 -8.374 5.325 1.00 69.88 289 MET A C 1
ATOM 2338 O O . MET A 1 289 ? -2.523 -7.439 6.125 1.00 69.88 289 MET A O 1
ATOM 2342 N N . PHE A 1 290 ? -2.156 -8.166 4.034 1.00 70.56 290 PHE A N 1
ATOM 2343 C CA . PHE A 1 290 ? -2.030 -6.827 3.461 1.00 70.56 290 PHE A CA 1
ATOM 2344 C C . PHE A 1 290 ? -3.357 -6.049 3.481 1.00 70.56 290 PHE A C 1
ATOM 2346 O O . PHE A 1 290 ? -3.397 -4.873 3.857 1.00 70.56 290 PHE A O 1
ATOM 2353 N N . GLY A 1 291 ? -4.463 -6.701 3.105 1.00 67.31 291 GLY A N 1
ATOM 2354 C CA . GLY A 1 291 ? -5.792 -6.086 3.128 1.00 67.31 291 GLY A CA 1
ATOM 2355 C C . GLY A 1 291 ? -6.213 -5.646 4.533 1.00 67.31 291 GLY A C 1
ATOM 2356 O O . GLY A 1 291 ? -6.693 -4.524 4.723 1.00 67.31 291 GLY A O 1
ATOM 2357 N N . GLU A 1 292 ? -5.984 -6.495 5.532 1.00 68.94 292 GLU A N 1
ATOM 2358 C CA . GLU A 1 292 ? -6.337 -6.219 6.926 1.00 68.94 292 GLU A CA 1
ATOM 2359 C C . GLU A 1 292 ? -5.466 -5.132 7.553 1.00 68.94 292 GLU A C 1
ATOM 2361 O O . GLU A 1 292 ? -5.994 -4.154 8.084 1.00 68.94 292 GLU A O 1
ATOM 2366 N N . SER A 1 293 ? -4.137 -5.242 7.448 1.00 70.94 293 SER A N 1
ATOM 2367 C CA . SER A 1 293 ? -3.223 -4.238 8.018 1.00 70.94 293 SER A CA 1
ATOM 2368 C C . SER A 1 293 ? -3.411 -2.843 7.412 1.00 70.94 293 SER A C 1
ATOM 2370 O O . SER A 1 293 ? -3.326 -1.847 8.135 1.00 70.94 293 SER A O 1
ATOM 2372 N N . SER A 1 294 ? -3.788 -2.756 6.132 1.00 67.06 294 SER A N 1
ATOM 2373 C CA . SER A 1 294 ? -4.200 -1.494 5.498 1.00 67.06 294 SER A CA 1
ATOM 2374 C C . SER A 1 294 ? -5.500 -0.944 6.088 1.00 67.06 294 SER A C 1
ATOM 2376 O O . SER A 1 294 ? -5.578 0.238 6.420 1.00 67.06 294 SER A O 1
ATOM 2378 N N . THR A 1 295 ? -6.498 -1.807 6.284 1.00 70.12 295 THR A N 1
ATOM 2379 C CA . THR A 1 295 ? -7.794 -1.425 6.864 1.00 70.12 295 THR A CA 1
ATOM 2380 C C . THR A 1 295 ? -7.633 -0.889 8.290 1.00 70.12 295 THR A C 1
ATOM 2382 O O . THR A 1 295 ? -8.207 0.146 8.626 1.00 70.12 295 THR A O 1
ATOM 2385 N N . TYR A 1 296 ? -6.816 -1.533 9.129 1.00 72.38 296 TYR A N 1
ATOM 2386 C CA . TYR A 1 296 ? -6.554 -1.028 10.479 1.00 72.38 296 TYR A CA 1
ATOM 2387 C C . TYR A 1 296 ? -5.841 0.320 10.478 1.00 72.38 296 TYR A C 1
ATOM 2389 O O . TYR A 1 296 ? -6.200 1.188 11.271 1.00 72.38 296 TYR A O 1
ATOM 2397 N N . ALA A 1 297 ? -4.853 0.517 9.599 1.00 70.94 297 ALA A N 1
ATOM 2398 C CA . ALA A 1 297 ? -4.143 1.788 9.502 1.00 70.94 297 ALA A CA 1
ATOM 2399 C C . ALA A 1 297 ? -5.102 2.949 9.179 1.00 70.94 297 ALA A C 1
ATOM 2401 O O . ALA A 1 297 ? -5.012 4.012 9.798 1.00 70.94 297 ALA A O 1
ATOM 2402 N N . ASP A 1 298 ? -6.061 2.732 8.276 1.00 67.00 298 ASP A N 1
ATOM 2403 C CA . ASP A 1 298 ? -7.081 3.728 7.936 1.00 67.00 298 ASP A CA 1
ATOM 2404 C C . ASP A 1 298 ? -8.002 4.042 9.127 1.00 67.00 298 ASP A C 1
ATOM 2406 O O . ASP A 1 298 ? -8.250 5.213 9.436 1.00 67.00 298 ASP A O 1
ATOM 2410 N N . VAL A 1 299 ? -8.472 3.009 9.838 1.00 70.31 299 VAL A N 1
ATOM 2411 C CA . VAL A 1 299 ? -9.334 3.173 11.022 1.00 70.31 299 VAL A CA 1
ATOM 2412 C C . VAL A 1 299 ? -8.597 3.903 12.150 1.00 70.31 299 VAL A C 1
ATOM 2414 O O . VAL A 1 299 ? -9.143 4.840 12.727 1.00 70.31 299 VAL A O 1
ATOM 2417 N N . LEU A 1 300 ? -7.342 3.548 12.432 1.00 76.12 300 LEU A N 1
ATOM 2418 C CA . LEU A 1 300 ? -6.527 4.194 13.468 1.00 76.12 300 LEU A CA 1
ATOM 2419 C C . LEU A 1 300 ? -6.235 5.663 13.145 1.00 76.12 300 LEU A C 1
ATOM 2421 O O . LEU A 1 300 ? -6.394 6.526 14.005 1.00 76.12 300 LEU A O 1
ATOM 2425 N N . ALA A 1 301 ? -5.859 5.972 11.898 1.00 71.50 301 ALA A N 1
ATOM 2426 C CA . ALA A 1 301 ? -5.639 7.350 11.454 1.00 71.50 301 ALA A CA 1
ATOM 2427 C C . ALA A 1 301 ? -6.900 8.216 11.601 1.00 71.50 301 ALA A C 1
ATOM 2429 O O . ALA A 1 301 ? -6.816 9.424 11.838 1.00 71.50 301 ALA A O 1
ATOM 2430 N N . LYS A 1 302 ? -8.076 7.603 11.459 1.00 70.62 302 LYS A N 1
ATOM 2431 C CA . LYS A 1 302 ? -9.356 8.263 11.691 1.00 70.62 302 LYS A CA 1
ATOM 2432 C C . LYS A 1 302 ? -9.650 8.450 13.180 1.00 70.62 302 LYS A C 1
ATOM 2434 O O . LYS A 1 302 ? -9.951 9.573 13.557 1.00 70.62 302 LYS A O 1
ATOM 2439 N N . ILE A 1 303 ? -9.498 7.410 14.008 1.00 71.19 303 ILE A N 1
ATOM 2440 C CA . ILE A 1 303 ? -9.646 7.502 15.473 1.00 71.19 303 ILE A CA 1
ATOM 2441 C C . ILE A 1 303 ? -8.809 8.662 16.019 1.00 71.19 303 ILE A C 1
ATOM 2443 O O . ILE A 1 303 ? -9.327 9.489 16.757 1.00 71.19 303 ILE A O 1
ATOM 2447 N N . ILE A 1 304 ? -7.548 8.774 15.590 1.00 71.62 304 ILE A N 1
ATOM 2448 C CA . ILE A 1 304 ? -6.656 9.877 15.973 1.00 71.62 304 ILE A CA 1
ATOM 2449 C C . ILE A 1 304 ? -7.283 11.233 15.631 1.00 71.62 304 ILE A C 1
ATOM 2451 O O . ILE A 1 304 ? -7.362 12.104 16.486 1.00 71.62 304 ILE A O 1
ATOM 2455 N N . ARG A 1 305 ? -7.740 11.418 14.388 1.00 70.00 305 ARG A N 1
ATOM 2456 C CA . ARG A 1 305 ? -8.350 12.675 13.926 1.00 70.00 305 ARG A CA 1
ATOM 2457 C C . ARG A 1 305 ? -9.608 13.039 14.712 1.00 70.00 305 ARG A C 1
ATOM 2459 O O . ARG A 1 305 ? -9.793 14.201 15.054 1.00 70.00 305 ARG A O 1
ATOM 2466 N N . ASP A 1 306 ? -10.458 12.056 14.978 1.00 66.88 306 ASP A N 1
ATOM 2467 C CA . ASP A 1 306 ? -11.711 12.273 15.694 1.00 66.88 306 ASP A CA 1
ATOM 2468 C C . ASP A 1 306 ? -11.430 12.604 17.173 1.00 66.88 306 ASP A C 1
ATOM 2470 O O . ASP A 1 306 ? -12.045 13.514 17.721 1.00 66.88 306 ASP A O 1
ATOM 2474 N N . LEU A 1 307 ? -10.430 11.968 17.792 1.00 72.62 307 LEU A N 1
ATOM 2475 C CA . LEU A 1 307 ? -9.956 12.324 19.133 1.00 72.62 307 LEU A CA 1
ATOM 2476 C C . LEU A 1 307 ? -9.370 13.746 19.192 1.00 72.62 307 LEU A C 1
ATOM 2478 O O . LEU A 1 307 ? -9.707 14.483 20.115 1.00 72.62 307 LEU A O 1
ATOM 2482 N N . TRP A 1 308 ? -8.575 14.175 18.199 1.00 74.12 308 TRP A N 1
ATOM 2483 C CA . TRP A 1 308 ? -8.084 15.565 18.116 1.00 74.12 308 TRP A CA 1
ATOM 2484 C C . TRP A 1 308 ? -9.235 16.582 18.071 1.00 74.12 308 TRP A C 1
ATOM 2486 O O . TRP A 1 308 ? -9.188 17.610 18.743 1.00 74.12 308 TRP A O 1
ATOM 2496 N N . SER A 1 309 ? -10.324 16.249 17.369 1.00 70.69 309 SER A N 1
ATOM 2497 C CA . SER A 1 309 ? -11.498 17.126 17.306 1.00 70.69 309 SER A CA 1
ATOM 2498 C C . SER A 1 309 ? -12.217 17.295 18.653 1.00 70.69 309 SER A C 1
ATOM 2500 O O . SER A 1 309 ? -12.823 18.339 18.886 1.00 70.69 309 SER A O 1
ATOM 2502 N N . ILE A 1 310 ? -12.129 16.305 19.552 1.00 68.00 310 ILE A N 1
ATOM 2503 C CA . ILE A 1 310 ? -12.723 16.360 20.899 1.00 68.00 310 ILE A CA 1
ATOM 2504 C C . ILE A 1 310 ? -11.941 17.324 21.799 1.00 68.00 310 ILE A C 1
ATOM 2506 O O . ILE A 1 310 ? -12.544 18.071 22.566 1.00 68.00 310 ILE A O 1
ATOM 2510 N N . ILE A 1 311 ? -10.614 17.355 21.673 1.00 65.62 311 ILE A N 1
ATOM 2511 C CA . ILE A 1 311 ? -9.737 18.257 22.439 1.00 65.62 311 ILE A CA 1
ATOM 2512 C C . ILE A 1 311 ? -9.627 19.667 21.838 1.00 65.62 311 ILE A C 1
ATOM 2514 O O . ILE A 1 311 ? -8.988 20.539 22.422 1.00 65.62 311 ILE A O 1
ATOM 2518 N N . GLY A 1 312 ? -10.305 19.927 20.714 1.00 54.47 312 GLY A N 1
ATOM 2519 C CA . GLY A 1 312 ? -10.407 21.258 20.109 1.00 54.47 312 GLY A CA 1
ATOM 2520 C C . GLY A 1 312 ? -9.190 21.682 19.282 1.00 54.47 312 GLY A C 1
ATOM 2521 O O . GLY A 1 312 ? -8.919 22.881 19.194 1.00 54.47 312 GLY A O 1
ATOM 2522 N N . ILE A 1 313 ? -8.470 20.721 18.688 1.00 44.19 313 ILE A N 1
ATOM 2523 C CA . ILE A 1 313 ? -7.308 20.936 17.805 1.00 44.19 313 ILE A CA 1
ATOM 2524 C C . ILE A 1 313 ? -7.637 20.500 16.375 1.00 44.19 313 ILE A C 1
ATOM 2526 O O . ILE A 1 313 ? -8.247 19.422 16.193 1.00 44.19 313 ILE A O 1
#

Secondary structure (DSSP, 8-state):
---SSHHHHHHHHHHHHH----HHHHHHHTSTTS-HHHHHHHHHHHHHHHHHHHHHHHH---HHHHHHHHHHHHHHHHHHHHHHHTTSS-THHHHHHHHHHHHHHHHHHHHHHHHHHTTT--HHHHHHHHHHHHHHHHHHHHHHHHHHHHHHHH-SS-HHHHTTS-SSGGG-EEEEETTEEEEEHHHHHTT--HHHHHH--HHHHHHHHHHTT--SHHHHHHHHHHHHHHHHHHHHHTTSGGGGSHHHHHHHHHHHHHHHHHHHH-TT---HHHHHHHHH-S-HHHHHHHHHHHHHHHHHHHHHHHHHHHHT-